Protein AF-W6PZA4-F1 (afdb_monomer_lite)

Secondary structure (DSSP, 8-state):
-----PPP----------------SHHHHHHHHTTS-SSPPHHHHTT--SSSPPPHHHHHHHHHHHHHHH-GGGS-TTTHHHHHHHHHHHHHHHHHHSSHHHHHHHHHHHHHHHHHHHSTTSSSSTTSTTTT-SS-GGGS-HHHHHHHHHHHHHHHHHHHHHHHHHHHHHHHHHSS-TTSGGGS--

Foldseek 3Di:
DDDDDDDDDPPDPDDPVPPPPPVPPPVVVVVVVVPDPPDDALCVLLPHDPPPPDDLVSLVVSLVVLCVVLPLVVDDPVCSVVSVVSNVSNVLSSVQSNDLLSVLQCVVPNSVSSCQQCDPNHCVHDVHVQVVDPPHLVNDDSVRSNVVRVVVVVVVVVVVVVVVVVVVVVVVLVPDPPVPNPPPDD

Radius of gyration: 30.03 Å; chains: 1; bounding box: 103×51×64 Å

Sequence (186 aa):
MSSFKQPGTHEFPGAEFRTTVEDDGLDADYSMIGDYPEEPDYYVQLGLARNPPPTDAEIRSAYRNLTLSFHPDKQPPHLRHAAESQFRHIQEAYETLIDPNKRIVYDISGAAGVRQEWGQRGVMGIGGEAQRLDVGVKAMSPDQFRRWFLKTMKKRERKAVESLVSSKVCNFYIDLPWEVARMCCC

InterPro domains:
  IPR001623 DnaJ domain [PF00226] (41-107)
  IPR001623 DnaJ domain [PR00625] (45-63)
  IPR001623 DnaJ domain [PR00625] (63-78)
  IPR001623 DnaJ domain [PR00625] (82-102)
  IPR001623 DnaJ domain [PR00625] (102-121)
  IPR001623 DnaJ domain [PS50076] (41-110)
  IPR001623 DnaJ domain [SM00271] (40-102)
  IPR001623 DnaJ domain [cd06257] (41-99)
  IPR018253 DnaJ domain, conserved site [PS00636] (87-106)
  IPR036869 Chaperone J-domain superfamily [G3DSA:1.10.287.110] (38-163)
  IPR036869 Chaperone J-domain superfamily [SSF46565] (38-124)
  IPR052243 Mitochondrial inner membrane organizing protein [PTHR44157] (34-168)

Organism: Penicillium roqueforti (strain FM164) (NCBI:txid1365484)

Structure (mmCIF, N/CA/C/O backbone):
data_AF-W6PZA4-F1
#
_entry.id   AF-W6PZA4-F1
#
loop_
_atom_site.group_PDB
_atom_site.id
_atom_site.type_symbol
_atom_site.label_atom_id
_atom_site.label_alt_id
_atom_site.label_comp_id
_atom_site.label_asym_id
_atom_site.label_entity_id
_atom_site.label_seq_id
_atom_site.pdbx_PDB_ins_code
_atom_site.Cartn_x
_atom_site.Cartn_y
_atom_site.Cartn_z
_atom_site.occupancy
_atom_site.B_iso_or_equiv
_atom_site.auth_seq_id
_atom_site.auth_comp_id
_atom_site.auth_asym_id
_atom_site.auth_atom_id
_atom_site.pdbx_PDB_model_num
ATOM 1 N N . MET A 1 1 ? -71.494 -11.009 32.119 1.00 49.75 1 MET A N 1
ATOM 2 C CA . MET A 1 1 ? -71.950 -10.975 30.713 1.00 49.75 1 MET A CA 1
ATOM 3 C C . MET A 1 1 ? -70.927 -10.195 29.904 1.00 49.75 1 MET A C 1
ATOM 5 O O . MET A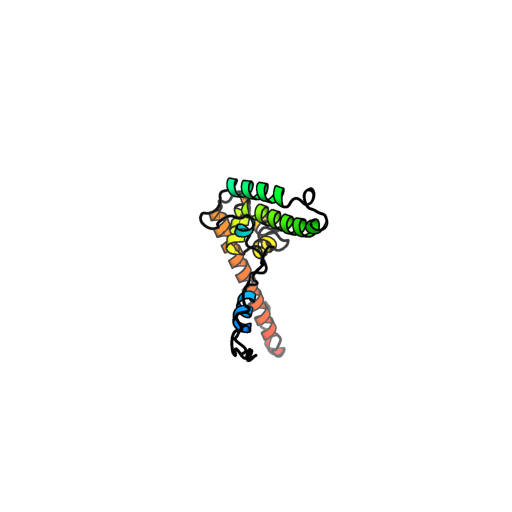 1 1 ? -70.923 -8.977 29.971 1.00 49.75 1 MET A O 1
ATOM 9 N N . SER A 1 2 ? -70.017 -10.874 29.208 1.00 47.72 2 SER A N 1
ATOM 10 C CA . SER A 1 2 ? -69.250 -10.258 28.122 1.00 47.72 2 SER A CA 1
ATOM 11 C C . SER A 1 2 ? -69.023 -11.329 27.067 1.00 47.72 2 SER A C 1
ATOM 13 O O . SER A 1 2 ? -68.445 -12.378 27.342 1.00 47.72 2 SER A O 1
ATOM 15 N N . SER A 1 3 ? -69.634 -11.106 25.911 1.00 53.50 3 SER A N 1
ATOM 16 C CA . SER A 1 3 ? -69.738 -12.047 24.808 1.00 53.50 3 SER A CA 1
ATOM 17 C C . SER A 1 3 ? -68.521 -11.862 23.909 1.00 53.50 3 SER A C 1
ATOM 19 O O . SER A 1 3 ? -68.463 -10.902 23.145 1.00 53.50 3 SER A O 1
ATOM 21 N N . PHE A 1 4 ? -67.539 -12.757 24.003 1.00 49.44 4 PHE A N 1
ATOM 22 C CA . PHE A 1 4 ? -66.394 -12.768 23.094 1.00 49.44 4 PHE A CA 1
ATOM 23 C C . PHE A 1 4 ? -66.761 -13.588 21.852 1.00 49.44 4 PHE A C 1
ATOM 25 O O . PHE A 1 4 ? -66.842 -14.813 21.897 1.00 49.44 4 PHE A O 1
ATOM 32 N N . LYS A 1 5 ? -67.071 -12.898 20.752 1.00 58.97 5 LYS A N 1
ATOM 33 C CA . LYS A 1 5 ? -67.395 -13.513 19.460 1.00 58.97 5 LYS A CA 1
ATOM 34 C C . LYS A 1 5 ? -66.074 -13.875 18.772 1.00 58.97 5 LYS A C 1
ATOM 36 O O . LYS A 1 5 ? -65.294 -12.980 18.460 1.00 58.97 5 LYS A O 1
ATOM 41 N N . GLN A 1 6 ? -65.802 -15.165 18.583 1.00 50.12 6 GLN A N 1
ATOM 42 C CA . GLN A 1 6 ? -64.605 -15.617 17.866 1.00 50.12 6 GLN A CA 1
ATOM 43 C C . GLN A 1 6 ? -64.674 -15.210 16.380 1.00 50.12 6 GLN A C 1
ATOM 45 O O . GLN A 1 6 ? -65.759 -15.292 15.795 1.00 50.12 6 GLN A O 1
ATOM 50 N N . PRO A 1 7 ? -63.563 -14.771 15.755 1.00 53.75 7 PRO A N 1
ATOM 51 C CA . PRO A 1 7 ? -63.521 -14.560 14.313 1.00 53.75 7 PRO A CA 1
ATOM 52 C C . PRO A 1 7 ? -63.529 -15.913 13.592 1.00 53.75 7 PRO A C 1
ATOM 54 O O . PRO A 1 7 ? -62.793 -16.828 13.955 1.00 53.75 7 PRO A O 1
ATOM 57 N N . GLY A 1 8 ? -64.408 -16.030 12.595 1.00 47.72 8 GLY A N 1
ATOM 58 C CA . GLY A 1 8 ? -64.619 -17.251 11.825 1.00 47.72 8 GLY A CA 1
ATOM 59 C C . GLY A 1 8 ? -63.357 -17.708 11.101 1.00 47.72 8 GLY A C 1
ATOM 60 O O . GLY A 1 8 ? -62.654 -16.915 10.476 1.00 47.72 8 GLY A O 1
ATOM 61 N N . THR A 1 9 ? -63.097 -19.008 11.181 1.00 53.53 9 THR A N 1
ATOM 62 C CA . THR A 1 9 ? -62.127 -19.720 10.357 1.00 53.53 9 THR A CA 1
ATOM 63 C C . THR A 1 9 ? -62.572 -19.636 8.901 1.00 53.53 9 THR A C 1
ATOM 65 O O . THR A 1 9 ? -63.582 -20.219 8.517 1.00 53.53 9 THR A O 1
ATOM 68 N N . HIS A 1 10 ? -61.840 -18.875 8.090 1.00 55.56 10 HIS A N 1
ATOM 69 C CA . HIS A 1 10 ? -62.014 -18.891 6.645 1.00 55.56 10 HIS A CA 1
ATOM 70 C C . HIS A 1 10 ? -61.352 -20.171 6.121 1.00 55.56 10 HIS A C 1
ATOM 72 O O . HIS A 1 10 ? -60.138 -20.224 5.930 1.00 55.56 10 HIS A O 1
ATOM 78 N N . GLU A 1 11 ? -62.138 -21.236 5.978 1.00 53.38 11 GLU A N 1
ATOM 79 C CA . GLU A 1 11 ? -61.712 -22.469 5.320 1.00 53.38 11 GLU A CA 1
ATOM 80 C C . GLU A 1 11 ? -61.441 -22.147 3.848 1.00 53.38 11 GLU A C 1
ATOM 82 O O . GLU A 1 11 ? -62.358 -21.868 3.078 1.00 53.38 11 GLU A O 1
ATOM 87 N N . PHE A 1 12 ? -60.164 -22.114 3.462 1.00 49.25 12 PHE A N 1
ATOM 88 C CA . PHE A 1 12 ? -59.770 -21.989 2.062 1.00 49.25 12 PHE A CA 1
ATOM 89 C C . PHE A 1 12 ? -60.062 -23.321 1.359 1.00 49.25 12 PHE A C 1
ATOM 91 O O . PHE A 1 12 ? -59.454 -24.335 1.713 1.00 49.25 12 PHE A O 1
ATOM 98 N N . PRO A 1 13 ? -60.988 -23.365 0.387 1.00 54.25 13 PRO A N 1
ATOM 99 C CA . PRO A 1 13 ? -61.329 -24.608 -0.276 1.00 54.25 13 PRO A CA 1
ATOM 100 C C . PRO A 1 13 ? -60.228 -24.980 -1.276 1.00 54.25 13 PRO A C 1
ATOM 102 O O . PRO A 1 13 ? -59.934 -24.227 -2.200 1.00 54.25 13 PRO A O 1
ATOM 105 N N . GLY A 1 14 ? -59.653 -26.171 -1.108 1.00 53.19 14 GLY A N 1
ATOM 106 C CA . GLY A 1 14 ? -59.116 -26.954 -2.224 1.00 53.19 14 GLY A CA 1
ATOM 107 C C . GLY A 1 14 ? -57.810 -26.488 -2.870 1.00 53.19 14 GLY A C 1
ATOM 108 O O . GLY A 1 14 ? -57.644 -26.689 -4.068 1.00 53.19 14 GLY A O 1
ATOM 109 N N . ALA A 1 15 ? -56.863 -25.926 -2.118 1.00 51.47 15 ALA A N 1
ATOM 110 C CA . ALA A 1 15 ? -55.480 -25.881 -2.587 1.00 51.47 15 ALA A CA 1
ATOM 111 C C . ALA A 1 15 ? -54.789 -27.194 -2.194 1.00 51.47 15 ALA A C 1
ATOM 113 O O . ALA A 1 15 ? -54.197 -27.305 -1.121 1.00 51.47 15 ALA A O 1
ATOM 114 N N . GLU A 1 16 ? -54.896 -28.210 -3.050 1.00 53.59 16 GLU A N 1
ATOM 115 C CA . GLU A 1 16 ? -53.931 -29.306 -3.044 1.00 53.59 16 GLU A CA 1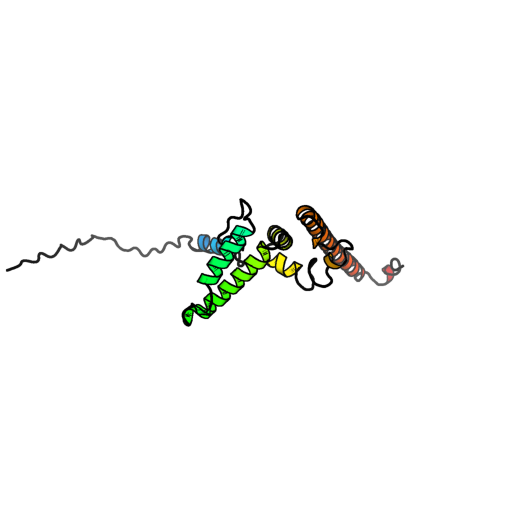
ATOM 116 C C . GLU A 1 16 ? -52.542 -28.670 -3.167 1.00 53.59 16 GLU A C 1
ATOM 118 O O . GLU A 1 16 ? -52.205 -28.094 -4.204 1.00 53.59 16 GLU A O 1
ATOM 123 N N . PHE A 1 17 ? -51.758 -28.698 -2.086 1.00 53.78 17 PHE A N 1
ATOM 124 C CA . PHE A 1 17 ? -50.363 -28.276 -2.114 1.00 53.78 17 PHE A CA 1
ATOM 125 C C . PHE A 1 17 ? -49.605 -29.311 -2.938 1.00 53.78 17 PHE A C 1
ATOM 127 O O . PHE A 1 17 ? -49.075 -30.297 -2.427 1.00 53.78 17 PHE A O 1
ATOM 134 N N . ARG A 1 18 ? -49.663 -29.131 -4.256 1.00 48.41 18 ARG A N 1
ATOM 135 C CA . ARG A 1 18 ? -48.960 -29.932 -5.238 1.00 48.41 18 ARG A CA 1
ATOM 136 C C . ARG A 1 18 ? -47.474 -29.736 -4.973 1.00 48.41 18 ARG A C 1
ATOM 138 O O . ARG A 1 18 ? -46.887 -28.752 -5.402 1.00 48.41 18 ARG A O 1
ATOM 145 N N . THR A 1 19 ? -46.865 -30.687 -4.272 1.00 47.34 19 THR A N 1
ATOM 146 C CA . THR A 1 19 ? -45.410 -30.829 -4.160 1.00 47.34 19 THR A CA 1
ATOM 147 C C . THR A 1 19 ? -44.847 -31.329 -5.492 1.00 47.34 19 THR A C 1
ATOM 149 O O . THR A 1 19 ? -44.174 -32.353 -5.553 1.00 47.34 19 THR A O 1
ATOM 152 N N . THR A 1 20 ? -45.155 -30.653 -6.596 1.00 47.16 20 THR A N 1
ATOM 153 C CA . THR A 1 20 ? -44.215 -30.627 -7.707 1.00 47.16 20 THR A CA 1
ATOM 154 C C . THR A 1 20 ? -43.224 -29.552 -7.317 1.00 47.16 20 THR A C 1
ATOM 156 O O . THR A 1 20 ? -43.427 -28.380 -7.613 1.00 47.16 20 THR A O 1
ATOM 159 N N . VAL A 1 21 ? -42.203 -29.960 -6.557 1.00 56.28 21 VAL A N 1
ATOM 160 C CA . VAL A 1 21 ? -40.930 -29.241 -6.551 1.00 56.28 21 VAL A CA 1
ATOM 161 C C . VAL A 1 21 ? -40.421 -29.418 -7.975 1.00 56.28 21 VAL A C 1
ATOM 163 O O . VAL A 1 21 ? -39.801 -30.423 -8.314 1.00 56.28 21 VAL A O 1
ATOM 166 N N . GLU A 1 22 ? -40.902 -28.552 -8.860 1.00 52.94 22 GLU A N 1
ATOM 167 C CA . GLU A 1 22 ? -40.269 -28.342 -10.145 1.00 52.94 22 GLU A CA 1
ATOM 168 C C . GLU A 1 22 ? -38.875 -27.853 -9.787 1.00 52.94 22 GLU A C 1
ATOM 170 O O . GLU A 1 22 ? -38.753 -26.912 -9.019 1.00 52.94 22 GLU A O 1
ATOM 175 N N . ASP A 1 23 ? -37.865 -28.591 -10.234 1.00 54.06 23 ASP A N 1
ATOM 176 C CA . ASP A 1 23 ? -36.445 -28.293 -10.089 1.00 54.06 23 ASP A CA 1
ATOM 177 C C . ASP A 1 23 ? -36.157 -26.976 -10.825 1.00 54.06 23 ASP A C 1
ATOM 179 O O . ASP A 1 23 ? -35.798 -26.940 -12.003 1.00 54.06 23 ASP A O 1
ATOM 183 N N . ASP A 1 24 ? -36.479 -25.870 -10.162 1.00 57.22 24 ASP A N 1
ATOM 184 C CA . ASP A 1 24 ? -36.529 -24.514 -10.679 1.00 57.22 24 ASP A CA 1
ATOM 185 C C . ASP A 1 24 ? -35.137 -23.888 -10.705 1.00 57.22 24 ASP A C 1
ATOM 187 O O . ASP A 1 24 ? -34.932 -22.784 -10.227 1.00 57.22 24 ASP A O 1
ATOM 191 N N . GLY A 1 25 ? -34.161 -24.592 -11.286 1.00 55.53 25 GLY A N 1
ATOM 192 C CA . GLY A 1 25 ? -32.883 -24.011 -11.713 1.00 55.53 25 GLY A CA 1
ATOM 193 C C . GLY A 1 25 ? -32.089 -23.258 -10.636 1.00 55.53 25 GLY A C 1
ATOM 194 O O . GLY A 1 25 ? -31.199 -22.489 -11.000 1.00 55.53 25 GLY A O 1
ATOM 195 N N . LEU A 1 26 ? -32.377 -23.500 -9.352 1.00 55.09 26 LEU A N 1
ATOM 196 C CA . LEU A 1 26 ? -31.744 -22.897 -8.166 1.00 55.09 26 LEU A CA 1
ATOM 197 C C . LEU A 1 26 ? -30.247 -23.239 -8.025 1.00 55.09 26 LEU A C 1
ATOM 199 O O . LEU A 1 26 ? -29.561 -22.767 -7.122 1.00 55.09 26 LEU A O 1
ATOM 203 N N . ASP A 1 27 ? -29.719 -24.073 -8.919 1.00 60.41 27 ASP A N 1
ATOM 204 C CA . ASP A 1 27 ? -28.291 -24.357 -9.025 1.00 60.41 27 ASP A CA 1
ATOM 205 C C . ASP A 1 27 ? -27.556 -23.309 -9.892 1.00 60.41 27 ASP A C 1
ATOM 207 O O . ASP A 1 27 ? -26.351 -23.087 -9.733 1.00 60.41 27 ASP A O 1
ATOM 211 N N . ALA A 1 28 ? -28.261 -22.618 -10.799 1.00 59.81 28 ALA A N 1
ATOM 212 C CA . ALA A 1 28 ? -27.663 -21.650 -11.722 1.00 59.81 28 ALA A CA 1
ATOM 213 C C . ALA A 1 28 ? -27.392 -20.286 -11.060 1.00 59.81 28 ALA A C 1
ATOM 215 O O . ALA A 1 28 ? -26.345 -19.685 -11.301 1.00 59.81 28 ALA A O 1
ATOM 216 N N . ASP A 1 29 ? -28.277 -19.810 -10.187 1.00 57.34 29 ASP A N 1
ATOM 217 C CA . ASP A 1 29 ? -28.071 -18.602 -9.380 1.00 57.34 29 ASP A CA 1
ATOM 218 C C . ASP A 1 29 ? -27.077 -18.844 -8.230 1.00 57.34 29 ASP A C 1
ATOM 220 O O . ASP A 1 29 ? -26.256 -17.970 -7.941 1.00 57.34 29 ASP A O 1
ATOM 224 N N . TYR A 1 30 ? -27.037 -20.053 -7.659 1.00 62.12 30 TYR A N 1
ATOM 225 C CA . TYR A 1 30 ? -26.029 -20.424 -6.658 1.00 62.12 30 TYR A CA 1
ATOM 226 C C . TYR A 1 30 ? -24.609 -20.498 -7.246 1.00 62.12 30 TYR A C 1
ATOM 228 O O . TYR A 1 30 ? -23.636 -20.109 -6.597 1.00 62.12 30 TYR A O 1
ATOM 236 N N . SER A 1 31 ? -24.475 -20.915 -8.509 1.00 61.88 31 SER A N 1
ATOM 237 C CA . SER A 1 31 ? -23.185 -20.918 -9.215 1.00 61.88 31 SER A CA 1
ATOM 238 C C . SER A 1 31 ? -22.656 -19.516 -9.572 1.00 61.88 31 SER A C 1
ATOM 240 O O . SER A 1 31 ? -21.446 -19.351 -9.717 1.00 61.88 31 SER A O 1
ATOM 242 N N . MET A 1 32 ? -23.510 -18.480 -9.604 1.00 58.62 32 MET A N 1
ATOM 243 C CA . MET A 1 32 ? -23.083 -17.072 -9.719 1.00 58.62 32 MET A CA 1
ATOM 244 C C . MET A 1 32 ? -22.535 -16.487 -8.405 1.00 58.62 32 MET A C 1
ATOM 246 O O . MET A 1 32 ? -21.791 -15.509 -8.434 1.00 58.62 32 MET A O 1
ATOM 250 N N . ILE A 1 33 ? -22.856 -17.086 -7.254 1.00 63.25 33 ILE A N 1
ATOM 251 C CA . ILE A 1 33 ? -22.324 -16.675 -5.941 1.00 63.25 33 ILE A CA 1
ATOM 252 C C . ILE A 1 33 ? -20.868 -17.154 -5.756 1.00 63.25 33 ILE A C 1
ATOM 254 O O . ILE A 1 33 ? -20.135 -16.607 -4.934 1.00 63.25 33 ILE A O 1
ATOM 258 N N . GLY A 1 34 ? -20.412 -18.126 -6.556 1.00 58.53 34 GLY A N 1
ATOM 259 C CA . GLY A 1 34 ? -19.056 -18.689 -6.496 1.00 58.53 34 GLY A CA 1
ATOM 260 C C . GLY A 1 34 ? -17.932 -17.774 -6.997 1.00 58.53 34 GLY A C 1
ATOM 261 O O . GLY A 1 34 ? -16.769 -18.087 -6.768 1.00 58.53 34 GLY A O 1
ATOM 262 N N . ASP A 1 35 ? -18.262 -16.651 -7.643 1.00 57.91 35 ASP A N 1
ATOM 263 C CA . ASP A 1 35 ? -17.290 -15.672 -8.157 1.00 57.91 35 ASP A CA 1
ATOM 264 C C . ASP A 1 35 ? -17.109 -14.474 -7.202 1.00 57.91 35 ASP A C 1
ATOM 266 O O . ASP A 1 35 ? -16.595 -13.416 -7.577 1.00 57.91 35 ASP A O 1
ATOM 270 N N . TYR A 1 36 ? -17.559 -14.609 -5.946 1.00 57.78 36 TYR A N 1
ATOM 271 C CA . TYR A 1 36 ? -17.231 -13.631 -4.916 1.00 57.78 36 TYR A CA 1
ATOM 272 C C . TYR A 1 36 ? -15.719 -13.682 -4.672 1.00 57.78 36 TYR A C 1
ATOM 274 O O . TYR A 1 36 ? -15.204 -14.745 -4.315 1.00 57.78 36 TYR A O 1
ATOM 282 N N . PRO A 1 37 ? -14.985 -12.568 -4.851 1.00 60.94 37 PRO A N 1
ATOM 283 C CA . PRO A 1 37 ? -13.557 -12.564 -4.590 1.00 60.94 37 PRO A CA 1
ATOM 284 C C . PRO A 1 37 ? -13.335 -12.965 -3.131 1.00 60.94 37 PRO A C 1
ATOM 286 O O . PRO A 1 37 ? -13.861 -12.323 -2.220 1.00 60.94 37 PRO A O 1
ATOM 289 N N . GLU A 1 38 ? -12.565 -14.035 -2.914 1.00 63.25 38 GLU A N 1
ATOM 290 C CA . GLU A 1 38 ? -12.249 -14.526 -1.565 1.00 63.25 38 GLU A CA 1
ATOM 291 C C . GLU A 1 38 ? -11.562 -13.446 -0.707 1.00 63.25 38 GLU A C 1
ATOM 293 O O . GLU A 1 38 ? -11.630 -13.487 0.522 1.00 63.25 38 GLU A O 1
ATOM 298 N N . GLU A 1 39 ? -10.930 -12.452 -1.344 1.00 70.69 39 GLU A N 1
ATOM 299 C CA . GLU A 1 39 ? -10.296 -11.317 -0.675 1.00 70.69 39 GLU A CA 1
ATOM 300 C C . GLU A 1 39 ? -11.188 -10.059 -0.713 1.00 70.69 39 GLU A C 1
ATOM 302 O O . GLU A 1 39 ? -11.513 -9.566 -1.798 1.00 70.69 39 GLU A O 1
ATOM 307 N N . PRO A 1 40 ? -11.564 -9.494 0.453 1.00 77.12 40 PRO A N 1
ATOM 308 C CA . PRO A 1 40 ? -12.378 -8.286 0.516 1.00 77.12 40 PRO A CA 1
ATOM 309 C C . PRO A 1 40 ? -11.603 -7.058 0.014 1.00 77.12 40 PRO A C 1
ATOM 311 O O . PRO A 1 40 ? -10.453 -6.834 0.390 1.00 77.12 40 PRO A O 1
ATOM 314 N N . ASP A 1 41 ? -12.253 -6.219 -0.799 1.00 88.50 41 ASP A N 1
ATOM 315 C CA . ASP A 1 41 ? -11.668 -4.958 -1.271 1.00 88.50 41 ASP A CA 1
ATOM 316 C C . ASP A 1 41 ? -11.405 -4.001 -0.092 1.00 88.50 41 ASP A C 1
ATOM 318 O O . ASP A 1 41 ? -12.320 -3.643 0.652 1.00 88.50 41 ASP A O 1
ATOM 322 N N . TYR A 1 42 ? -10.164 -3.532 0.054 1.00 92.38 42 TYR A N 1
ATOM 323 C CA . TYR A 1 42 ? -9.729 -2.605 1.103 1.00 92.38 42 TYR A CA 1
ATOM 324 C C . TYR A 1 42 ? -10.501 -1.285 1.122 1.00 92.38 42 TYR A C 1
ATOM 326 O O . TYR A 1 42 ? -10.717 -0.724 2.200 1.00 92.38 42 TYR A O 1
ATOM 334 N N . TYR A 1 43 ? -10.945 -0.784 -0.036 1.00 92.62 43 TYR A N 1
ATOM 335 C CA . TYR A 1 43 ? -11.780 0.419 -0.075 1.00 92.62 43 TYR A CA 1
ATOM 336 C C . TYR A 1 43 ? -13.137 0.150 0.578 1.00 92.62 43 TYR A C 1
ATOM 338 O O . TYR A 1 43 ? -13.545 0.885 1.477 1.00 92.62 43 TYR A O 1
ATOM 346 N N . VAL A 1 44 ? -13.789 -0.952 0.194 1.00 91.00 44 VAL A N 1
ATOM 347 C CA . VAL A 1 44 ? -15.071 -1.388 0.769 1.00 91.00 44 VAL A CA 1
ATOM 348 C C . VAL A 1 44 ? -14.921 -1.662 2.261 1.00 91.00 44 VAL A C 1
ATOM 350 O O . VAL A 1 44 ? -15.772 -1.272 3.056 1.00 91.00 44 VAL A O 1
ATOM 353 N N . GLN A 1 45 ? -13.803 -2.259 2.656 1.00 91.12 45 GLN A N 1
ATOM 354 C CA . GLN A 1 45 ? -13.545 -2.613 4.037 1.00 91.12 45 GLN A CA 1
ATOM 355 C C . GLN A 1 45 ? -13.377 -1.401 4.966 1.00 91.12 45 GLN A C 1
ATOM 357 O O . GLN A 1 45 ? -13.835 -1.428 6.108 1.00 91.12 45 GLN A O 1
ATOM 362 N N . LEU A 1 46 ? -12.755 -0.322 4.482 1.00 92.50 46 LEU A N 1
ATOM 363 C CA . LEU A 1 46 ? -12.707 0.953 5.204 1.00 92.50 46 LEU A CA 1
ATOM 364 C C . LEU A 1 46 ? -13.983 1.794 5.027 1.00 92.50 46 LEU A C 1
ATOM 366 O O . LEU A 1 46 ? -14.093 2.859 5.632 1.00 92.50 46 LEU A O 1
ATOM 370 N N . GLY A 1 47 ? -14.944 1.342 4.216 1.00 91.25 47 GLY A N 1
ATOM 371 C CA . GLY A 1 47 ? -16.161 2.092 3.903 1.00 91.25 47 GLY A CA 1
ATOM 372 C C . GLY A 1 47 ? -15.904 3.326 3.034 1.00 91.25 47 GLY A C 1
ATOM 373 O O . GLY A 1 47 ? -16.603 4.329 3.164 1.00 91.25 47 GLY A O 1
ATOM 374 N N . LEU A 1 48 ? -14.883 3.280 2.178 1.00 93.19 48 LEU A N 1
ATOM 375 C CA . LEU A 1 48 ? -14.491 4.363 1.282 1.00 93.19 48 LEU A CA 1
ATOM 376 C C . LEU A 1 48 ? -14.879 4.036 -0.162 1.00 93.19 48 LEU A C 1
ATOM 378 O O . LEU A 1 48 ? -14.803 2.894 -0.611 1.00 93.19 48 LEU A O 1
ATOM 382 N N . ALA A 1 49 ? -15.252 5.065 -0.919 1.00 90.31 49 ALA A N 1
ATOM 383 C CA . ALA A 1 49 ? -15.437 4.930 -2.357 1.00 90.31 49 ALA A CA 1
ATOM 384 C C . ALA A 1 49 ? -14.075 4.861 -3.064 1.00 90.31 49 ALA A C 1
ATOM 386 O O . ALA A 1 49 ? -13.116 5.505 -2.650 1.00 90.31 49 ALA A O 1
ATOM 387 N N . ARG A 1 50 ? -13.995 4.115 -4.170 1.00 86.62 50 ARG A N 1
ATOM 388 C CA . ARG A 1 50 ? -12.800 4.098 -5.033 1.00 86.62 50 ARG A CA 1
ATOM 389 C C . ARG A 1 50 ? -12.688 5.369 -5.882 1.00 86.62 50 ARG A C 1
ATOM 391 O O . ARG A 1 50 ? -11.587 5.843 -6.146 1.00 86.62 50 ARG A O 1
ATOM 398 N N . ASN A 1 51 ? -13.840 5.890 -6.312 1.00 86.50 51 ASN A N 1
ATOM 399 C CA . ASN A 1 51 ? -13.980 7.072 -7.157 1.00 86.50 51 ASN A CA 1
ATOM 400 C C . ASN A 1 51 ? -15.022 8.017 -6.536 1.00 86.50 51 ASN A C 1
ATOM 402 O O . ASN A 1 51 ? -16.187 7.623 -6.446 1.00 86.50 51 ASN A O 1
ATOM 406 N N . PRO A 1 52 ? -14.651 9.247 -6.136 1.00 87.12 52 PRO A N 1
ATOM 407 C CA . PRO A 1 52 ? -13.314 9.853 -6.208 1.00 87.12 52 PRO A CA 1
ATOM 408 C C . PRO A 1 52 ? -12.286 9.166 -5.285 1.00 87.12 52 PRO A C 1
ATOM 410 O O . PRO A 1 52 ? -12.682 8.513 -4.321 1.00 87.12 52 PRO A O 1
ATOM 413 N N . PRO A 1 53 ? -10.973 9.291 -5.566 1.00 85.44 53 PRO A N 1
ATOM 414 C CA . PRO A 1 53 ? -9.945 8.714 -4.711 1.00 85.44 53 PRO A CA 1
ATOM 415 C C . PRO A 1 53 ? -9.990 9.366 -3.317 1.00 85.44 53 PRO A C 1
ATOM 417 O O . PRO A 1 53 ? -9.888 10.591 -3.233 1.00 85.44 53 PRO A O 1
ATOM 420 N N . PRO A 1 54 ? -10.087 8.580 -2.226 1.00 90.00 54 PRO A N 1
ATOM 421 C CA . PRO A 1 54 ? -10.133 9.121 -0.874 1.00 90.00 54 PRO A CA 1
ATOM 422 C C . PRO A 1 54 ? -8.839 9.841 -0.512 1.00 90.00 54 PRO A C 1
ATOM 424 O O . PRO A 1 54 ? -7.745 9.434 -0.929 1.00 90.00 54 PRO A O 1
ATOM 427 N N . THR A 1 55 ? -8.986 10.887 0.294 1.00 93.31 55 THR A N 1
ATOM 428 C CA . THR A 1 55 ? -7.878 11.649 0.874 1.00 93.31 55 THR A CA 1
ATOM 429 C C . THR A 1 55 ? -7.296 10.949 2.103 1.00 93.31 55 THR A C 1
ATOM 431 O O . THR A 1 55 ? -7.986 10.245 2.840 1.00 93.31 55 THR A O 1
ATOM 434 N N . ASP A 1 56 ? -6.023 11.205 2.405 1.00 93.31 56 ASP A N 1
ATOM 435 C CA . ASP A 1 56 ? -5.331 10.617 3.563 1.00 93.31 56 ASP A CA 1
ATOM 436 C C . ASP A 1 56 ? -6.001 10.964 4.904 1.00 93.31 56 ASP A C 1
ATOM 438 O O . ASP A 1 56 ? -5.819 10.275 5.912 1.00 93.31 56 ASP A O 1
ATOM 442 N N . ALA A 1 57 ? -6.742 12.074 4.959 1.00 94.00 57 ALA A N 1
ATOM 443 C CA . ALA A 1 57 ? -7.520 12.463 6.129 1.00 94.00 57 ALA A CA 1
ATOM 444 C C . ALA A 1 57 ? -8.743 11.552 6.332 1.00 94.00 57 ALA A C 1
ATOM 446 O O . ALA A 1 57 ? -8.995 11.140 7.466 1.00 94.00 57 ALA A O 1
ATOM 447 N N . GLU A 1 58 ? -9.445 11.205 5.250 1.00 94.38 58 GLU A N 1
ATOM 448 C CA . GLU A 1 58 ? -10.600 10.296 5.250 1.00 94.38 58 GLU A CA 1
ATOM 449 C C . GLU A 1 58 ? -10.184 8.861 5.573 1.00 94.38 58 GLU A C 1
ATOM 451 O O . GLU A 1 58 ? -10.817 8.199 6.390 1.00 94.38 58 GLU A O 1
ATOM 456 N N . ILE A 1 59 ? -9.058 8.400 5.022 1.00 95.00 59 ILE A N 1
ATOM 457 C CA . ILE A 1 59 ? -8.514 7.069 5.330 1.00 95.00 59 ILE A CA 1
ATOM 458 C C . ILE A 1 59 ? -8.193 6.956 6.826 1.00 95.00 59 ILE A C 1
ATOM 460 O O . ILE A 1 59 ? -8.568 5.989 7.491 1.00 95.00 59 ILE A O 1
ATOM 464 N N . ARG A 1 60 ? -7.551 7.984 7.396 1.00 94.81 60 ARG A N 1
ATOM 465 C CA . ARG A 1 60 ? -7.238 8.022 8.832 1.00 94.81 60 ARG A CA 1
ATOM 466 C C . ARG A 1 60 ? -8.481 8.149 9.707 1.00 94.81 60 ARG A C 1
ATOM 468 O O . ARG A 1 60 ? -8.488 7.595 10.805 1.00 94.81 60 ARG A O 1
ATOM 475 N N . SER A 1 61 ? -9.502 8.899 9.291 1.00 95.38 61 SER A N 1
ATOM 476 C CA . SER A 1 61 ? -10.739 9.019 10.072 1.00 95.38 61 SER A CA 1
ATOM 477 C C . SER A 1 61 ? -11.528 7.710 10.071 1.00 95.38 61 SER A C 1
ATOM 479 O O . SER A 1 61 ? -11.913 7.255 11.148 1.00 95.38 61 SER A O 1
ATOM 481 N N . ALA A 1 62 ? -11.675 7.063 8.912 1.00 95.50 62 ALA A N 1
ATOM 482 C CA . ALA A 1 62 ? -12.315 5.758 8.776 1.00 95.50 62 ALA A CA 1
ATOM 483 C C . ALA A 1 62 ? -11.622 4.694 9.641 1.00 95.50 62 ALA A C 1
ATOM 485 O O . ALA A 1 62 ? -12.276 4.026 10.443 1.00 95.50 62 ALA A O 1
ATOM 486 N N . TYR A 1 63 ? -10.288 4.612 9.573 1.00 95.31 63 TYR A N 1
ATOM 487 C CA . TYR A 1 63 ? -9.506 3.680 10.388 1.00 95.31 63 TYR A CA 1
ATOM 488 C C . TYR A 1 63 ? -9.710 3.887 11.895 1.00 95.31 63 TYR A C 1
ATOM 490 O O . TYR A 1 63 ? -9.911 2.919 12.632 1.00 95.31 63 TYR A O 1
ATOM 498 N N . ARG A 1 64 ? -9.705 5.143 12.370 1.00 94.38 64 ARG A N 1
ATOM 499 C CA . ARG A 1 64 ? -9.950 5.447 13.791 1.00 94.38 64 ARG A CA 1
ATOM 500 C C . ARG A 1 64 ? -11.339 4.996 14.236 1.00 94.38 64 ARG A C 1
ATOM 5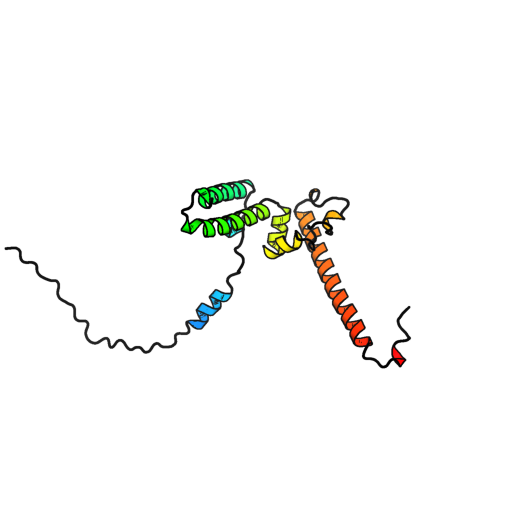02 O O . ARG A 1 64 ? -11.459 4.398 15.301 1.00 94.38 64 ARG A O 1
ATOM 509 N N . ASN A 1 65 ? -12.363 5.253 13.425 1.00 93.75 65 ASN A N 1
ATOM 510 C CA . ASN A 1 65 ? -13.737 4.871 13.742 1.00 93.75 65 ASN A CA 1
ATOM 511 C C . ASN A 1 65 ? -13.882 3.344 13.822 1.00 93.75 65 ASN A C 1
ATOM 513 O O . ASN A 1 65 ? -14.386 2.825 14.815 1.00 93.75 65 ASN A O 1
ATOM 517 N N . LEU A 1 66 ? -13.363 2.624 12.824 1.00 92.94 66 LEU A N 1
ATOM 518 C CA . LEU A 1 66 ? -13.431 1.163 12.766 1.00 92.94 66 LEU A CA 1
ATOM 519 C C . LEU A 1 66 ? -12.614 0.492 13.875 1.00 92.94 66 LEU A C 1
ATOM 521 O O . LEU A 1 66 ? -13.079 -0.471 14.481 1.00 92.94 66 LEU A O 1
ATOM 525 N N . THR A 1 67 ? -11.437 1.030 14.202 1.00 91.50 67 THR A N 1
ATOM 526 C CA . THR A 1 67 ? -10.603 0.527 15.305 1.00 91.50 67 THR A CA 1
ATOM 527 C C . THR A 1 67 ? -11.344 0.589 16.637 1.00 91.50 67 THR A C 1
ATOM 529 O O . THR A 1 67 ? -11.290 -0.363 17.408 1.00 91.50 67 THR A O 1
ATOM 532 N N . LEU A 1 68 ? -12.068 1.678 16.911 1.00 90.81 68 LEU A N 1
ATOM 533 C CA . LEU A 1 68 ? -12.844 1.812 18.147 1.00 90.81 68 LEU A CA 1
ATOM 534 C C . LEU A 1 68 ? -14.008 0.815 18.215 1.00 90.81 68 LEU A C 1
ATOM 536 O O . LEU A 1 68 ? -14.309 0.314 19.299 1.00 90.81 68 LEU A O 1
ATOM 540 N N . SER A 1 69 ? -14.632 0.512 17.075 1.00 88.44 69 SER A N 1
ATOM 541 C CA . SER A 1 69 ? -15.726 -0.457 16.973 1.00 88.44 69 SER A CA 1
ATOM 542 C C . SER A 1 69 ? -15.248 -1.904 17.108 1.00 88.44 69 SER A C 1
ATOM 544 O O . SER A 1 69 ? -15.859 -2.675 17.842 1.00 88.44 69 SER A O 1
ATOM 546 N N . PHE A 1 70 ? -14.146 -2.278 16.453 1.00 90.06 70 PHE A N 1
ATOM 547 C CA . PHE A 1 70 ? -13.655 -3.662 16.391 1.00 90.06 70 PHE A CA 1
ATOM 548 C C . PHE A 1 70 ? -12.527 -3.979 17.389 1.00 90.06 70 PHE A C 1
ATOM 550 O O . PHE A 1 70 ? -11.909 -5.038 17.305 1.00 90.06 70 PHE A O 1
ATOM 557 N N . HIS A 1 71 ? -12.257 -3.103 18.363 1.00 87.12 71 HIS A N 1
ATOM 558 C CA . HIS A 1 71 ? -11.211 -3.348 19.358 1.00 87.12 71 HIS A CA 1
ATOM 559 C C . HIS A 1 71 ? -11.542 -4.576 20.236 1.00 87.12 71 HIS A C 1
ATOM 561 O O . HIS A 1 71 ? -12.587 -4.573 20.896 1.00 87.12 71 HIS A O 1
ATOM 567 N N . PRO A 1 72 ? -10.657 -5.589 20.347 1.00 88.50 72 PRO A N 1
ATOM 568 C CA . PRO A 1 72 ? -10.964 -6.859 21.018 1.00 88.50 72 PRO A CA 1
ATOM 569 C C . PRO A 1 72 ? -11.260 -6.716 22.519 1.00 88.50 72 PRO A C 1
ATOM 571 O O . PRO A 1 72 ? -11.941 -7.562 23.091 1.00 88.50 72 PRO A O 1
ATOM 574 N N . ASP A 1 73 ? -10.779 -5.643 23.153 1.00 89.25 73 ASP A N 1
ATOM 575 C CA . ASP A 1 73 ? -11.024 -5.340 24.574 1.00 89.25 73 ASP A CA 1
ATOM 576 C C . ASP A 1 73 ? -12.474 -4.917 24.871 1.00 89.25 73 ASP A C 1
ATOM 578 O O . ASP A 1 73 ? -13.003 -5.196 25.941 1.00 89.25 73 ASP A O 1
ATOM 582 N N . LYS A 1 74 ? -13.149 -4.269 23.913 1.00 87.81 74 LYS A N 1
ATOM 583 C CA . LYS A 1 74 ? -14.532 -3.788 24.083 1.00 87.81 74 LYS A CA 1
ATOM 584 C C . LYS A 1 74 ? -15.575 -4.842 23.706 1.00 87.81 74 LYS A C 1
ATOM 586 O O . LYS A 1 74 ? -16.769 -4.595 23.862 1.00 87.81 74 LYS A O 1
ATOM 591 N N . GLN A 1 75 ? -15.135 -5.987 23.184 1.00 88.69 75 GLN A N 1
ATOM 592 C CA . GLN A 1 75 ? -16.005 -6.999 22.600 1.00 88.69 75 GLN A CA 1
ATOM 593 C C . GLN A 1 75 ? -16.287 -8.141 23.580 1.00 88.69 75 GLN A C 1
ATOM 595 O O . GLN A 1 75 ? -15.407 -8.552 24.343 1.00 88.69 75 GLN A O 1
ATOM 600 N N . PRO A 1 76 ? -17.512 -8.692 23.563 1.00 89.44 76 PRO A N 1
ATOM 601 C CA . PRO A 1 76 ? -17.866 -9.800 24.429 1.00 89.44 76 PRO A CA 1
ATOM 602 C C . PRO A 1 76 ? -17.051 -11.055 24.063 1.00 89.44 76 PRO A C 1
ATOM 604 O O . PRO A 1 76 ? -16.645 -11.211 22.908 1.00 89.44 76 PRO A O 1
ATOM 607 N N . PRO A 1 77 ? -16.839 -11.993 25.007 1.00 86.25 77 PRO A N 1
ATOM 608 C CA . PRO A 1 77 ? -15.901 -13.110 24.843 1.00 86.25 77 PRO A CA 1
ATOM 609 C C . PRO A 1 77 ? -16.113 -13.948 23.576 1.00 86.25 77 PRO A C 1
ATOM 611 O O . PRO A 1 77 ? -15.145 -14.372 22.954 1.00 86.25 77 PRO A O 1
ATOM 614 N N . HIS A 1 78 ? -17.370 -14.134 23.166 1.00 87.06 78 HIS A N 1
ATOM 615 C CA . HIS A 1 78 ? -17.749 -14.916 21.988 1.00 87.06 78 HIS A CA 1
ATOM 616 C C . HIS A 1 78 ? -17.443 -14.214 20.652 1.00 87.06 78 HIS A C 1
ATOM 618 O O . HIS A 1 78 ? -17.271 -14.891 19.644 1.00 87.06 78 HIS A O 1
ATOM 624 N N . LEU A 1 79 ? -17.336 -12.878 20.632 1.00 87.31 79 LEU A N 1
ATOM 625 C CA . LEU A 1 79 ? -17.014 -12.098 19.428 1.00 87.31 79 LEU A CA 1
ATOM 626 C C . LEU A 1 79 ? -15.539 -11.711 19.341 1.00 87.31 79 LEU A C 1
ATOM 628 O O . LEU A 1 79 ? -15.121 -11.185 18.314 1.00 87.31 79 LEU A O 1
ATOM 632 N N . ARG A 1 80 ? -14.727 -11.981 20.372 1.00 87.44 80 ARG A N 1
ATOM 633 C CA . ARG A 1 80 ? -13.311 -11.574 20.403 1.00 87.44 80 ARG A CA 1
ATOM 634 C C . ARG A 1 80 ? -12.521 -12.081 19.202 1.00 87.44 80 ARG A C 1
ATOM 636 O O . ARG A 1 80 ? -11.790 -11.307 18.599 1.00 87.44 80 ARG A O 1
ATOM 643 N N . HIS A 1 81 ? -12.700 -13.348 18.834 1.00 87.75 81 HIS A N 1
ATOM 644 C CA . HIS A 1 81 ? -11.997 -13.941 17.695 1.00 87.75 81 HIS A CA 1
ATOM 645 C C . HIS A 1 81 ? -12.423 -13.306 16.361 1.00 87.75 81 HIS A C 1
ATOM 647 O O . HIS A 1 81 ? -11.588 -12.989 15.516 1.00 87.75 81 HIS A O 1
ATOM 653 N N . ALA A 1 82 ? -13.727 -13.075 16.178 1.00 87.75 82 ALA A N 1
ATOM 654 C CA . ALA A 1 82 ? -14.244 -12.405 14.986 1.00 87.75 82 ALA A CA 1
ATOM 655 C C . A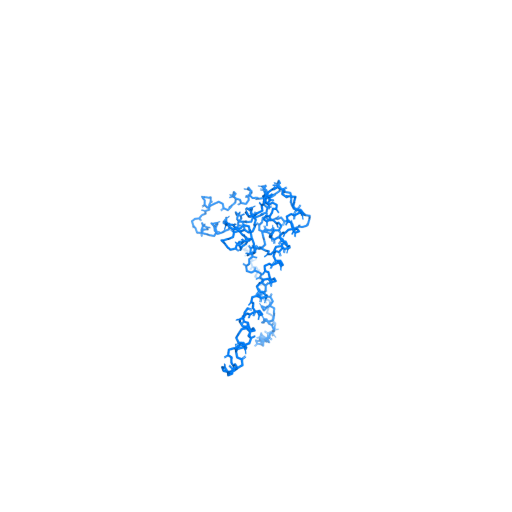LA A 1 82 ? -13.746 -10.952 14.902 1.00 87.75 82 ALA A C 1
ATOM 657 O O . ALA A 1 82 ? -13.303 -10.512 13.843 1.00 87.75 82 ALA A O 1
ATOM 658 N N . ALA A 1 83 ? -13.750 -10.235 16.027 1.00 89.00 83 ALA A N 1
ATOM 659 C CA . ALA A 1 83 ? -13.235 -8.877 16.127 1.00 89.00 83 ALA A CA 1
ATOM 660 C C . ALA A 1 83 ? -11.735 -8.808 15.815 1.00 89.00 83 ALA A C 1
ATOM 662 O O . ALA A 1 83 ? -11.320 -7.924 15.079 1.00 89.00 83 ALA A O 1
ATOM 663 N N . GLU A 1 84 ? -10.931 -9.762 16.295 1.00 89.75 84 GLU A N 1
ATOM 664 C CA . GLU A 1 84 ? -9.499 -9.831 15.987 1.00 89.75 84 GLU A CA 1
ATOM 665 C C . GLU A 1 84 ? -9.239 -10.040 14.488 1.00 89.75 84 GLU A C 1
ATOM 667 O O . GLU A 1 84 ? -8.400 -9.353 13.903 1.00 89.75 84 GLU A O 1
ATOM 672 N N . SER A 1 85 ? -9.975 -10.955 13.851 1.00 89.56 85 SER A N 1
ATOM 673 C CA . SER A 1 85 ? -9.855 -11.190 12.409 1.00 89.56 85 SER A CA 1
ATOM 674 C C . SER A 1 85 ? -10.214 -9.936 11.609 1.00 89.56 85 SER A C 1
ATOM 676 O O . SER A 1 85 ? -9.432 -9.507 10.762 1.00 89.56 85 SER A O 1
ATOM 678 N N . GLN A 1 86 ? -11.342 -9.294 11.923 1.00 89.00 86 GLN A N 1
ATOM 679 C CA . GLN A 1 86 ? -11.751 -8.053 11.261 1.00 89.00 86 GLN A CA 1
ATOM 680 C C . GLN A 1 86 ? -10.761 -6.915 11.513 1.00 89.00 86 GLN A C 1
ATOM 682 O O . GLN A 1 86 ? -10.404 -6.191 10.585 1.00 89.00 86 GLN A O 1
ATOM 687 N N . PHE A 1 87 ? -10.258 -6.791 12.741 1.00 91.44 87 PHE A N 1
ATOM 688 C CA . PHE A 1 87 ? -9.259 -5.795 13.109 1.00 91.44 87 PHE A CA 1
ATOM 689 C C . PHE A 1 87 ? -7.972 -5.952 12.294 1.00 91.44 87 PHE A C 1
ATOM 691 O O . PHE A 1 87 ? -7.455 -4.968 11.769 1.00 91.44 87 PHE A O 1
ATOM 698 N N . ARG A 1 88 ? -7.494 -7.190 12.117 1.00 90.75 88 ARG A N 1
ATOM 699 C CA . ARG A 1 88 ? -6.316 -7.486 11.292 1.00 90.75 88 ARG A CA 1
ATOM 700 C C . ARG A 1 88 ? -6.518 -7.054 9.844 1.00 90.75 88 ARG A C 1
ATOM 702 O O . ARG A 1 88 ? -5.649 -6.391 9.285 1.00 90.75 88 ARG A O 1
ATOM 709 N N . HIS A 1 89 ? -7.669 -7.375 9.260 1.00 90.94 89 HIS A N 1
ATOM 710 C CA . HIS A 1 89 ? -7.975 -6.953 7.898 1.00 90.94 89 HIS A CA 1
ATOM 711 C C . HIS A 1 89 ? -8.061 -5.411 7.799 1.00 90.94 89 HIS A C 1
ATOM 713 O O . HIS A 1 89 ? -7.554 -4.827 6.848 1.00 90.94 89 HIS A O 1
ATOM 719 N N . ILE A 1 90 ? -8.676 -4.731 8.781 1.00 93.19 90 ILE A N 1
ATOM 720 C CA . ILE A 1 90 ? -8.797 -3.257 8.796 1.00 93.19 90 ILE A CA 1
ATOM 721 C C . ILE A 1 90 ? -7.408 -2.614 8.852 1.00 93.19 90 ILE A C 1
ATOM 723 O O . ILE A 1 90 ? -7.150 -1.613 8.179 1.00 93.19 90 ILE A O 1
ATOM 727 N N . GLN A 1 91 ? -6.509 -3.197 9.643 1.00 93.31 91 GLN A N 1
ATOM 728 C CA . GLN A 1 91 ? -5.125 -2.761 9.737 1.00 93.31 91 GLN A CA 1
ATOM 729 C C . GLN A 1 91 ? -4.385 -2.938 8.401 1.00 93.31 91 GLN A C 1
ATOM 731 O O . GLN A 1 91 ? -3.748 -1.991 7.942 1.00 93.31 91 GLN A O 1
ATOM 736 N N . GLU A 1 92 ? -4.512 -4.095 7.744 1.00 92.44 92 GLU A N 1
ATOM 737 C CA . GLU A 1 92 ? -3.890 -4.358 6.435 1.00 92.44 92 GLU A CA 1
ATOM 738 C C . GLU A 1 92 ? -4.397 -3.389 5.351 1.00 92.44 92 GLU A C 1
ATOM 740 O O . GLU A 1 92 ? -3.601 -2.818 4.593 1.00 92.44 92 GLU A O 1
ATOM 745 N N . ALA A 1 93 ? -5.709 -3.132 5.326 1.00 93.81 93 ALA A N 1
ATOM 746 C CA . ALA A 1 93 ? -6.329 -2.166 4.425 1.00 93.81 93 ALA A CA 1
ATOM 747 C C . ALA A 1 93 ? -5.785 -0.747 4.656 1.00 93.81 93 ALA A C 1
ATOM 749 O O . ALA A 1 93 ? -5.384 -0.064 3.709 1.00 93.81 93 ALA A O 1
ATOM 750 N N . TYR A 1 94 ? -5.704 -0.310 5.916 1.00 95.06 94 TYR A N 1
ATOM 751 C CA . TYR A 1 94 ? -5.159 0.999 6.274 1.00 95.06 94 TYR A CA 1
ATOM 752 C C . TYR A 1 94 ? -3.686 1.143 5.876 1.00 95.06 94 TYR A C 1
ATOM 754 O O . TYR A 1 94 ? -3.327 2.121 5.221 1.00 95.06 94 TYR A O 1
ATOM 762 N N . GLU A 1 95 ? -2.841 0.167 6.217 1.00 93.44 95 GLU A N 1
ATOM 763 C CA . GLU A 1 95 ? -1.408 0.182 5.900 1.00 93.44 95 GLU A CA 1
ATOM 764 C C . GLU A 1 95 ? -1.129 0.212 4.393 1.00 93.44 95 GLU A C 1
ATOM 766 O O . GLU A 1 95 ? -0.094 0.732 3.967 1.00 93.44 95 GLU A O 1
ATOM 771 N N . THR A 1 96 ? -2.035 -0.349 3.593 1.00 93.56 96 THR A N 1
ATOM 772 C CA . THR A 1 96 ? -1.937 -0.362 2.132 1.00 93.56 96 THR A CA 1
ATOM 773 C C . THR A 1 96 ? -2.417 0.949 1.520 1.00 93.56 96 THR A C 1
ATOM 775 O O . THR A 1 96 ? -1.753 1.486 0.636 1.00 93.56 96 THR A O 1
ATOM 778 N N . LEU A 1 97 ? -3.549 1.484 1.983 1.00 93.19 97 LEU A N 1
ATOM 779 C CA . LEU A 1 97 ? -4.174 2.663 1.380 1.00 93.19 97 LEU A CA 1
ATOM 780 C C . LEU A 1 97 ? -3.527 3.987 1.806 1.00 93.19 97 LEU A C 1
ATOM 782 O O . LEU A 1 97 ? -3.592 4.952 1.045 1.00 93.19 97 LEU A O 1
ATOM 786 N N . ILE A 1 98 ? -2.898 4.045 2.987 1.00 94.31 98 ILE A N 1
ATOM 787 C CA . ILE A 1 98 ? -2.232 5.260 3.482 1.00 94.31 98 ILE A CA 1
ATOM 788 C C . ILE A 1 98 ? -0.896 5.545 2.783 1.00 94.31 98 ILE A C 1
ATOM 790 O O . ILE A 1 98 ? -0.481 6.699 2.699 1.00 94.31 98 ILE A O 1
ATOM 794 N N . ASP A 1 99 ? -0.201 4.513 2.294 1.00 91.75 99 ASP A N 1
ATOM 795 C CA . ASP A 1 99 ? 1.045 4.680 1.546 1.00 91.75 99 ASP A CA 1
ATOM 796 C C . ASP A 1 99 ? 0.719 4.803 0.050 1.00 91.75 99 ASP A C 1
ATOM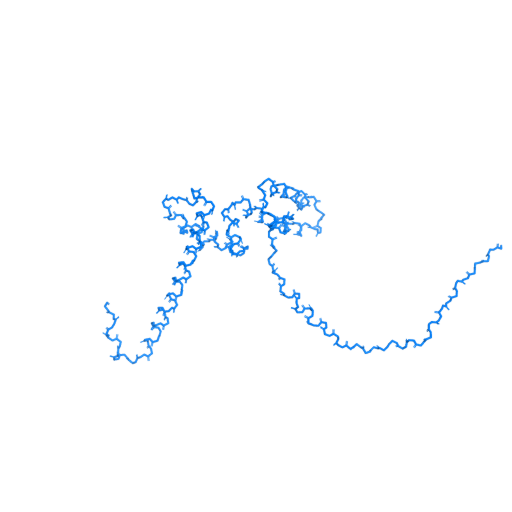 798 O O . ASP A 1 99 ? 0.207 3.849 -0.544 1.00 91.75 99 ASP A O 1
ATOM 802 N N . PRO A 1 100 ? 1.041 5.93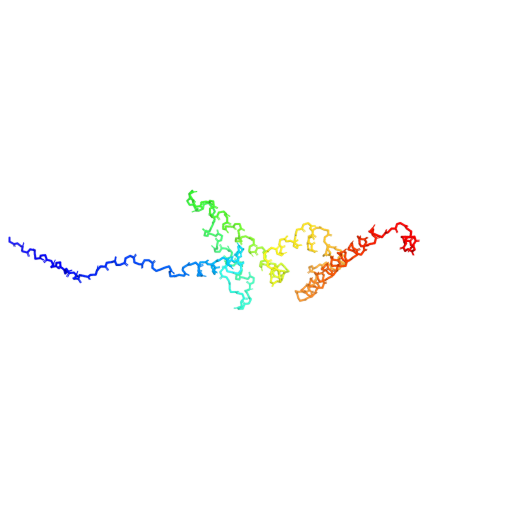6 -0.602 1.00 90.88 100 PRO A N 1
ATOM 803 C CA . PRO A 1 100 ? 0.716 6.145 -2.009 1.00 90.88 100 PRO A CA 1
ATOM 804 C C . PRO A 1 100 ? 1.354 5.092 -2.925 1.00 90.88 100 PRO A C 1
ATOM 806 O O . PRO A 1 100 ? 0.753 4.711 -3.928 1.00 90.88 100 PRO A O 1
ATOM 809 N N . ASN A 1 101 ? 2.539 4.573 -2.586 1.00 90.19 101 ASN A N 1
ATOM 810 C CA . ASN A 1 101 ? 3.201 3.550 -3.392 1.00 90.19 101 ASN A CA 1
ATOM 811 C C . ASN A 1 101 ? 2.489 2.201 -3.261 1.00 90.19 101 ASN A C 1
ATOM 813 O O . ASN A 1 101 ? 2.247 1.533 -4.265 1.00 90.19 101 ASN A O 1
ATOM 817 N N . LYS A 1 102 ? 2.118 1.801 -2.037 1.00 91.69 102 LYS A N 1
ATOM 818 C CA . LYS A 1 102 ? 1.358 0.561 -1.813 1.00 91.69 102 LYS A CA 1
ATOM 819 C C . LYS A 1 102 ? -0.029 0.637 -2.433 1.00 91.69 102 LYS A C 1
ATOM 821 O O . LYS A 1 102 ? -0.450 -0.329 -3.058 1.00 91.69 102 LYS A O 1
ATOM 826 N N . ARG A 1 103 ? -0.693 1.791 -2.341 1.00 92.50 103 ARG A N 1
ATOM 827 C CA . ARG A 1 103 ? -1.986 2.047 -2.979 1.00 92.50 103 ARG A CA 1
ATOM 828 C C . ARG A 1 103 ? -1.916 1.888 -4.497 1.00 92.50 103 ARG A C 1
ATOM 830 O O . ARG A 1 103 ? -2.781 1.245 -5.076 1.00 92.50 103 ARG A O 1
ATOM 837 N N . ILE A 1 104 ? -0.856 2.388 -5.136 1.00 91.31 104 ILE A N 1
ATOM 838 C CA . ILE A 1 104 ? -0.640 2.183 -6.577 1.00 91.31 104 ILE A CA 1
ATOM 839 C C . ILE A 1 104 ? -0.478 0.700 -6.909 1.00 91.31 104 ILE A C 1
ATOM 841 O O . ILE A 1 104 ? -1.049 0.236 -7.892 1.00 91.31 104 ILE A O 1
ATOM 845 N N . VAL A 1 105 ? 0.299 -0.046 -6.118 1.00 91.31 105 VAL A N 1
ATOM 846 C CA . VAL A 1 105 ? 0.460 -1.490 -6.338 1.00 91.31 105 VAL A CA 1
ATOM 847 C C . VAL A 1 105 ? -0.872 -2.212 -6.136 1.00 91.31 105 VAL A C 1
ATOM 849 O O . VAL A 1 105 ? -1.259 -2.989 -7.000 1.00 91.31 105 VAL A O 1
ATOM 852 N N . TYR A 1 106 ? -1.620 -1.880 -5.084 1.00 92.06 106 TYR A N 1
ATOM 853 C CA . TYR A 1 106 ? -2.964 -2.404 -4.836 1.00 92.06 106 TYR A CA 1
ATOM 854 C C . TYR A 1 106 ? -3.911 -2.155 -6.012 1.00 92.06 106 TYR A C 1
ATOM 856 O O . TYR A 1 106 ? -4.596 -3.065 -6.465 1.00 92.06 106 TYR A O 1
ATOM 864 N N . ASP A 1 107 ? -3.901 -0.943 -6.565 1.00 91.00 107 ASP A N 1
ATOM 865 C CA . ASP A 1 107 ? -4.741 -0.589 -7.706 1.00 91.00 107 ASP A CA 1
ATOM 866 C C . ASP A 1 107 ? -4.369 -1.338 -8.999 1.00 91.00 107 ASP A C 1
ATOM 868 O O . ASP A 1 107 ? -5.180 -1.384 -9.923 1.00 91.00 107 ASP A O 1
ATOM 872 N N . ILE A 1 108 ? -3.159 -1.902 -9.090 1.00 88.75 108 ILE A N 1
ATOM 873 C CA . ILE A 1 108 ? -2.670 -2.642 -10.263 1.00 88.75 108 ILE A CA 1
ATOM 874 C C . ILE A 1 108 ? -2.847 -4.153 -10.094 1.00 88.75 108 ILE A C 1
ATOM 876 O O . ILE A 1 108 ? -3.244 -4.822 -11.044 1.00 88.75 108 ILE A O 1
ATOM 880 N N . SER A 1 109 ? -2.497 -4.697 -8.928 1.00 86.44 109 SER A N 1
ATOM 881 C CA . SER A 1 109 ? -2.361 -6.141 -8.700 1.00 86.44 109 SER A CA 1
ATOM 882 C C . SER A 1 109 ? -3.199 -6.680 -7.536 1.00 86.44 109 SER A C 1
ATOM 884 O O . SER A 1 109 ? -3.144 -7.877 -7.257 1.00 86.44 109 SER A O 1
ATOM 886 N N . GLY A 1 110 ? -3.990 -5.835 -6.872 1.00 88.75 110 GLY A N 1
ATOM 887 C CA . GLY A 1 110 ? -4.850 -6.222 -5.754 1.00 88.75 110 GLY A CA 1
ATOM 888 C C . GLY A 1 110 ? -4.089 -6.522 -4.458 1.00 88.75 110 GLY A C 1
ATOM 889 O O . GLY A 1 110 ? -2.883 -6.288 -4.338 1.00 88.75 110 GLY A O 1
ATOM 890 N N . ALA A 1 111 ? -4.809 -7.048 -3.464 1.00 86.00 111 ALA A N 1
ATOM 891 C CA . ALA A 1 111 ? -4.279 -7.357 -2.133 1.00 86.00 111 ALA A CA 1
ATOM 892 C C . ALA A 1 111 ? -3.149 -8.404 -2.175 1.00 86.00 111 ALA A C 1
ATOM 894 O O . ALA A 1 111 ? -2.053 -8.159 -1.656 1.00 86.00 111 ALA A O 1
ATOM 895 N N . ALA A 1 112 ? -3.363 -9.522 -2.874 1.00 86.31 112 ALA A N 1
ATOM 896 C CA . ALA A 1 112 ? -2.331 -10.532 -3.111 1.00 86.31 112 ALA A CA 1
ATOM 897 C C . ALA A 1 112 ? -1.056 -9.952 -3.752 1.00 86.31 112 ALA A C 1
ATOM 899 O O . ALA A 1 112 ? 0.061 -10.278 -3.335 1.00 86.31 112 ALA A O 1
ATOM 900 N N . GLY A 1 113 ? -1.213 -9.041 -4.716 1.00 84.31 113 GLY A N 1
ATOM 901 C CA . GLY A 1 113 ? -0.100 -8.371 -5.374 1.00 84.31 113 GLY A CA 1
ATOM 902 C C . GLY A 1 113 ? 0.734 -7.517 -4.421 1.00 84.31 113 GLY A C 1
ATOM 903 O O . GLY A 1 113 ? 1.960 -7.601 -4.438 1.00 84.31 113 GLY A O 1
ATOM 904 N N . VAL A 1 114 ? 0.104 -6.755 -3.523 1.00 87.38 114 VAL A N 1
ATOM 905 C CA . VAL A 1 114 ? 0.830 -5.963 -2.511 1.00 87.38 114 VAL A CA 1
ATOM 906 C C . VAL A 1 114 ? 1.663 -6.865 -1.601 1.00 87.38 114 VAL A C 1
ATOM 908 O O . VAL A 1 114 ? 2.846 -6.588 -1.382 1.00 87.38 114 VAL A O 1
ATOM 911 N N . ARG A 1 115 ? 1.091 -7.975 -1.113 1.00 86.19 115 ARG A N 1
ATOM 912 C CA . ARG A 1 115 ? 1.819 -8.929 -0.259 1.00 86.19 115 ARG A CA 1
ATOM 913 C C . ARG A 1 115 ? 2.987 -9.584 -0.990 1.00 86.19 115 ARG A C 1
ATOM 915 O O . ARG A 1 115 ? 4.066 -9.725 -0.415 1.00 86.19 115 ARG A O 1
ATOM 922 N N . GLN A 1 116 ? 2.805 -9.949 -2.256 1.00 86.50 116 GLN A N 1
ATOM 923 C CA . GLN A 1 116 ? 3.874 -10.519 -3.072 1.00 86.50 116 GLN A CA 1
ATOM 924 C C . GLN A 1 116 ? 5.006 -9.512 -3.309 1.00 86.50 116 GLN A C 1
ATOM 926 O O . GLN A 1 116 ? 6.182 -9.866 -3.185 1.00 86.50 116 GLN A O 1
ATOM 931 N N . GLU A 1 117 ? 4.669 -8.256 -3.608 1.00 86.81 117 GLU A N 1
ATOM 932 C CA . GLU A 1 117 ? 5.649 -7.225 -3.948 1.00 86.81 117 GLU A CA 1
ATOM 933 C C . GLU A 1 117 ? 6.442 -6.701 -2.747 1.00 86.81 117 GLU A C 1
ATOM 935 O O . GLU A 1 117 ? 7.615 -6.353 -2.907 1.00 86.81 117 GLU A O 1
ATOM 940 N N . TRP A 1 118 ? 5.857 -6.704 -1.547 1.00 84.62 118 TRP A N 1
ATOM 941 C CA . TRP A 1 118 ? 6.564 -6.411 -0.291 1.00 84.62 118 TRP A CA 1
ATOM 942 C C . TRP A 1 118 ? 7.159 -7.654 0.391 1.00 84.62 118 TRP A C 1
ATOM 944 O O . TRP A 1 118 ? 7.870 -7.529 1.390 1.00 84.62 118 TRP A O 1
ATOM 954 N N . GLY A 1 119 ? 6.915 -8.850 -0.148 1.00 83.88 119 GLY A N 1
ATOM 955 C CA . GLY A 1 119 ? 7.514 -10.100 0.316 1.00 83.88 119 GLY A CA 1
ATOM 956 C C . GLY A 1 119 ? 8.979 -10.270 -0.108 1.00 83.88 119 GLY A C 1
ATOM 957 O O . GLY A 1 119 ? 9.530 -9.491 -0.882 1.00 83.88 119 GLY A O 1
ATOM 958 N N . GLN A 1 120 ? 9.625 -11.348 0.351 1.00 75.75 120 GLN A N 1
ATOM 959 C CA . GLN A 1 120 ? 11.062 -11.599 0.120 1.00 75.75 120 GLN A CA 1
ATOM 960 C C . GLN A 1 120 ? 11.473 -11.680 -1.365 1.00 75.75 120 GLN A C 1
ATOM 962 O O . GLN A 1 120 ? 12.630 -11.450 -1.699 1.00 75.75 120 GLN A O 1
ATOM 967 N N . ARG A 1 121 ? 10.544 -12.026 -2.266 1.00 77.38 121 ARG A N 1
ATOM 968 C CA . ARG A 1 121 ? 10.791 -12.126 -3.720 1.00 77.38 121 ARG A CA 1
ATOM 969 C C . ARG A 1 121 ? 10.207 -10.955 -4.519 1.00 77.38 121 ARG A C 1
ATOM 971 O O . ARG A 1 121 ? 10.320 -10.932 -5.749 1.00 77.38 121 ARG A O 1
ATOM 978 N N . GLY A 1 122 ? 9.585 -9.991 -3.854 1.00 81.50 122 GLY A N 1
ATOM 979 C CA . GLY A 1 122 ? 8.933 -8.855 -4.490 1.00 81.50 122 GLY A CA 1
ATOM 980 C C . GLY A 1 122 ? 9.907 -7.803 -5.024 1.00 81.50 122 GLY A C 1
ATOM 981 O O . GLY A 1 122 ? 11.082 -7.767 -4.655 1.00 81.50 122 GLY A O 1
ATOM 982 N N . VAL A 1 123 ? 9.433 -6.946 -5.928 1.00 81.81 123 VAL A N 1
ATOM 983 C CA . VAL A 1 123 ? 10.194 -5.802 -6.458 1.00 81.81 123 VAL A CA 1
ATOM 984 C C . VAL A 1 123 ? 10.503 -4.794 -5.348 1.00 81.81 123 VAL A C 1
ATOM 986 O O . VAL A 1 123 ? 11.589 -4.208 -5.347 1.00 81.81 123 VAL A O 1
ATOM 989 N N . MET A 1 124 ? 9.572 -4.635 -4.402 1.00 81.62 124 MET A N 1
ATOM 990 C CA . MET A 1 124 ? 9.623 -3.697 -3.274 1.00 81.62 124 MET A CA 1
ATOM 991 C C . MET A 1 124 ? 10.128 -4.329 -1.964 1.00 81.62 124 MET A C 1
ATOM 993 O O . MET A 1 124 ? 10.281 -3.627 -0.964 1.00 81.62 124 MET A O 1
ATOM 997 N N . GLY A 1 125 ? 10.410 -5.634 -1.965 1.00 79.38 125 GLY A N 1
ATOM 998 C CA . GLY A 1 125 ? 10.917 -6.381 -0.818 1.00 79.38 125 GLY A CA 1
ATOM 999 C C . GLY A 1 125 ? 12.397 -6.139 -0.499 1.00 79.38 125 GLY A C 1
ATOM 1000 O O . GLY A 1 125 ? 13.132 -5.462 -1.224 1.00 79.38 125 GLY A O 1
ATOM 1001 N N . ILE A 1 126 ? 12.855 -6.736 0.603 1.00 72.44 126 ILE A N 1
ATOM 1002 C CA . ILE A 1 126 ? 14.258 -6.687 1.040 1.00 72.44 126 ILE A CA 1
ATOM 1003 C C . ILE A 1 126 ? 15.145 -7.375 -0.013 1.00 72.44 126 ILE A C 1
ATOM 1005 O O . ILE A 1 126 ? 14.922 -8.534 -0.347 1.00 72.44 126 ILE A O 1
ATOM 1009 N N . GLY A 1 127 ? 16.133 -6.660 -0.564 1.00 76.12 127 GLY A N 1
ATOM 1010 C CA . GLY A 1 127 ? 16.968 -7.125 -1.682 1.00 76.12 127 GLY A CA 1
ATOM 1011 C C . GLY A 1 127 ? 16.311 -7.036 -3.072 1.00 76.12 127 GLY A C 1
ATOM 1012 O O . GLY A 1 127 ? 16.889 -7.511 -4.061 1.00 76.12 127 GLY A O 1
ATOM 1013 N N . GLY A 1 128 ? 15.118 -6.437 -3.163 1.00 77.44 128 GLY A N 1
ATOM 1014 C CA . GLY A 1 128 ? 14.361 -6.230 -4.399 1.00 77.44 128 GLY A CA 1
ATOM 1015 C C . GLY A 1 128 ? 14.989 -5.210 -5.358 1.00 77.44 128 GLY A C 1
ATOM 1016 O O . GLY A 1 128 ? 15.962 -4.523 -5.040 1.00 77.44 128 GLY A O 1
ATOM 1017 N N . GLU A 1 129 ? 14.434 -5.100 -6.570 1.00 73.62 129 GLU A N 1
ATOM 1018 C CA . GLU A 1 129 ? 14.912 -4.160 -7.605 1.00 73.62 129 GLU A CA 1
ATOM 1019 C C . GLU A 1 129 ? 14.773 -2.694 -7.147 1.00 73.62 129 GLU A C 1
ATOM 1021 O O . GLU A 1 129 ? 15.602 -1.874 -7.524 1.00 73.62 129 GLU A O 1
ATOM 1026 N N . ALA A 1 130 ? 13.828 -2.390 -6.246 1.00 77.69 130 ALA A N 1
ATOM 1027 C CA . ALA A 1 130 ? 13.661 -1.084 -5.601 1.00 77.69 130 ALA A CA 1
ATOM 1028 C C . ALA A 1 130 ? 14.878 -0.610 -4.786 1.00 77.69 130 ALA A C 1
ATOM 1030 O O . ALA A 1 130 ? 15.209 0.572 -4.811 1.00 77.69 130 ALA A O 1
ATOM 1031 N N . GLN A 1 131 ? 15.537 -1.516 -4.052 1.00 75.12 131 GLN A N 1
ATOM 1032 C CA . GLN A 1 131 ? 16.703 -1.184 -3.217 1.00 75.12 131 GLN A CA 1
ATOM 1033 C C . GLN A 1 131 ? 17.987 -1.025 -4.037 1.00 75.12 131 GLN A C 1
ATOM 1035 O O . GLN A 1 131 ? 18.944 -0.423 -3.563 1.00 75.12 131 GLN A O 1
ATOM 1040 N N . ARG A 1 132 ? 18.009 -1.568 -5.262 1.00 74.38 132 ARG A N 1
ATOM 1041 C CA . ARG A 1 132 ? 19.141 -1.467 -6.195 1.00 74.38 132 ARG A CA 1
ATOM 1042 C C . ARG A 1 132 ? 19.158 -0.160 -6.994 1.00 74.38 132 ARG A C 1
ATOM 1044 O O . ARG A 1 132 ? 20.070 0.037 -7.788 1.00 74.38 132 ARG A O 1
ATOM 1051 N N . LEU A 1 133 ? 18.144 0.691 -6.848 1.00 74.44 133 LEU A N 1
ATOM 1052 C CA . LEU A 1 133 ? 18.099 1.983 -7.525 1.00 74.44 133 LEU A CA 1
ATOM 1053 C C . LEU A 1 133 ? 18.894 3.028 -6.742 1.00 74.44 133 LEU A C 1
ATOM 1055 O O . LEU A 1 133 ? 18.625 3.244 -5.563 1.00 74.44 133 LEU A O 1
ATOM 1059 N N . ASP A 1 134 ? 19.800 3.724 -7.433 1.00 58.53 134 ASP A N 1
ATOM 1060 C CA . ASP A 1 134 ? 20.603 4.819 -6.865 1.00 58.53 134 ASP A CA 1
ATOM 1061 C C . ASP A 1 134 ? 19.735 5.965 -6.330 1.00 58.53 134 ASP A C 1
ATOM 1063 O O . ASP A 1 134 ? 20.007 6.529 -5.271 1.00 58.53 134 ASP A O 1
ATOM 1067 N N . VAL A 1 135 ? 18.645 6.284 -7.035 1.00 67.38 135 VAL A N 1
ATOM 1068 C CA . VAL A 1 135 ? 17.576 7.131 -6.503 1.00 67.38 135 VAL A CA 1
ATOM 1069 C C . VAL A 1 135 ? 16.524 6.222 -5.882 1.00 67.38 135 VAL A C 1
ATOM 1071 O O . VAL A 1 135 ? 15.759 5.553 -6.578 1.00 67.38 135 VAL A O 1
ATOM 1074 N N . GLY A 1 136 ? 16.520 6.153 -4.551 1.00 74.44 136 GLY A N 1
ATOM 1075 C CA . GLY A 1 136 ? 15.578 5.312 -3.821 1.00 74.44 136 GLY A CA 1
ATOM 1076 C C . GLY A 1 136 ? 14.130 5.619 -4.212 1.00 74.44 136 GLY A C 1
ATOM 1077 O O . GLY A 1 136 ? 13.766 6.770 -4.447 1.00 74.44 136 GLY A O 1
ATOM 1078 N N . VAL A 1 137 ? 13.282 4.590 -4.237 1.00 76.00 137 VAL A N 1
ATOM 1079 C CA . VAL A 1 137 ? 11.882 4.676 -4.695 1.00 76.00 137 VAL A CA 1
ATOM 1080 C C . VAL A 1 137 ? 11.072 5.797 -4.021 1.00 76.00 137 VAL A C 1
ATOM 1082 O O . VAL A 1 137 ? 10.211 6.399 -4.653 1.00 76.00 137 VAL A O 1
ATOM 1085 N N . LYS A 1 138 ? 11.391 6.146 -2.769 1.00 75.81 138 LYS A N 1
ATOM 1086 C CA . LYS A 1 138 ? 10.744 7.246 -2.031 1.00 75.81 138 LYS A CA 1
ATOM 1087 C C . LYS A 1 138 ? 10.981 8.641 -2.628 1.00 75.81 138 LYS A C 1
ATOM 1089 O O . LYS A 1 138 ? 10.235 9.554 -2.301 1.00 75.81 138 LYS A O 1
ATOM 1094 N N . ALA A 1 139 ? 12.008 8.819 -3.459 1.00 81.44 139 ALA A N 1
ATOM 1095 C CA . ALA A 1 139 ? 12.298 10.089 -4.123 1.00 81.44 139 ALA A CA 1
ATOM 1096 C C . ALA A 1 139 ? 11.503 10.280 -5.430 1.00 81.44 139 ALA A C 1
ATOM 1098 O O . ALA A 1 139 ? 11.497 11.377 -5.985 1.00 81.44 139 ALA A O 1
ATOM 1099 N N . MET A 1 140 ? 10.848 9.228 -5.936 1.00 82.44 140 MET A N 1
ATOM 1100 C CA . MET A 1 140 ? 10.041 9.301 -7.155 1.00 82.44 140 MET A CA 1
ATOM 1101 C C . MET A 1 140 ? 8.665 9.904 -6.866 1.00 82.44 140 MET A C 1
ATOM 1103 O O . MET A 1 140 ? 8.080 9.669 -5.809 1.00 82.44 140 MET A O 1
ATOM 1107 N N . SER A 1 141 ? 8.105 10.636 -7.833 1.00 88.81 141 SER A N 1
ATOM 1108 C CA . SER A 1 141 ? 6.689 11.009 -7.760 1.00 88.81 141 SER A CA 1
ATOM 1109 C C . SER A 1 141 ? 5.786 9.771 -7.918 1.00 88.81 141 SER A C 1
ATOM 1111 O O . SER A 1 141 ? 6.209 8.794 -8.546 1.00 88.81 141 SER A O 1
ATOM 1113 N N . PRO A 1 142 ? 4.528 9.796 -7.437 1.00 87.56 142 PRO A N 1
ATOM 1114 C CA . PRO A 1 142 ? 3.605 8.663 -7.574 1.00 87.56 142 PRO A CA 1
ATOM 1115 C C . PRO A 1 142 ? 3.456 8.169 -9.028 1.00 87.56 142 PRO A C 1
ATOM 1117 O O . PRO A 1 142 ? 3.501 6.970 -9.305 1.00 87.56 142 PRO A O 1
ATOM 1120 N N . ASP A 1 143 ? 3.396 9.084 -10.000 1.00 88.31 143 ASP A N 1
ATOM 1121 C CA . ASP A 1 143 ? 3.310 8.732 -11.426 1.00 88.31 143 ASP A CA 1
ATOM 1122 C C . ASP A 1 143 ? 4.611 8.147 -11.990 1.00 88.31 143 ASP A C 1
ATOM 1124 O O . ASP A 1 143 ? 4.606 7.310 -12.901 1.00 88.31 143 ASP A O 1
ATOM 1128 N N . GLN A 1 144 ? 5.760 8.612 -11.496 1.00 89.44 144 GLN A N 1
ATOM 1129 C CA . GLN A 1 144 ? 7.055 8.032 -11.848 1.00 89.44 144 GLN A CA 1
ATOM 1130 C C . GLN A 1 144 ? 7.172 6.617 -11.285 1.00 89.44 144 GLN A C 1
ATOM 1132 O O . GLN A 1 144 ? 7.541 5.710 -12.033 1.00 89.44 144 GLN A O 1
ATOM 1137 N N . PHE A 1 145 ? 6.767 6.419 -10.028 1.00 90.56 145 PHE A N 1
ATOM 1138 C CA . PHE A 1 145 ? 6.712 5.111 -9.393 1.00 90.56 145 PHE A CA 1
ATOM 1139 C C . PHE A 1 145 ? 5.822 4.153 -10.179 1.00 90.56 145 PHE A C 1
ATOM 1141 O O . PHE A 1 145 ? 6.276 3.073 -10.538 1.00 90.56 145 PHE A O 1
ATOM 1148 N N . ARG A 1 146 ? 4.603 4.563 -10.551 1.00 89.12 146 ARG A N 1
ATOM 1149 C CA . ARG A 1 146 ? 3.686 3.732 -11.346 1.00 89.12 146 ARG A CA 1
ATOM 1150 C C . ARG A 1 146 ? 4.317 3.261 -12.656 1.00 89.12 146 ARG A C 1
ATOM 1152 O O . ARG A 1 146 ? 4.271 2.077 -12.985 1.00 89.12 146 ARG A O 1
ATOM 1159 N N . ARG A 1 147 ? 4.926 4.180 -13.413 1.00 90.38 147 ARG A N 1
ATOM 1160 C CA . ARG A 1 147 ? 5.586 3.855 -14.691 1.00 90.38 147 ARG A CA 1
ATOM 1161 C C . ARG A 1 147 ? 6.772 2.922 -14.498 1.00 90.38 147 ARG A C 1
ATOM 1163 O O . ARG A 1 147 ? 6.937 1.975 -15.265 1.00 90.38 147 ARG A O 1
ATOM 1170 N N . TRP A 1 148 ? 7.591 3.194 -13.489 1.00 89.00 148 TRP A N 1
ATOM 1171 C CA . TRP A 1 148 ? 8.720 2.347 -13.145 1.00 89.00 148 TRP A CA 1
ATOM 1172 C C . TRP A 1 148 ? 8.255 0.948 -12.723 1.00 89.00 148 TRP A C 1
ATOM 1174 O O . TRP A 1 148 ? 8.733 -0.035 -13.282 1.00 89.00 148 TRP A O 1
ATOM 1184 N N . PHE A 1 149 ? 7.278 0.855 -11.823 1.00 89.12 149 PHE A N 1
ATOM 1185 C CA . PHE A 1 149 ? 6.735 -0.395 -11.302 1.00 89.12 149 PHE A CA 1
ATOM 1186 C C . PHE A 1 149 ? 6.191 -1.277 -12.431 1.00 89.12 149 PHE A C 1
ATOM 1188 O O . PHE A 1 149 ? 6.630 -2.415 -12.588 1.00 89.12 149 PHE A O 1
ATOM 1195 N N . LEU A 1 150 ? 5.344 -0.727 -13.310 1.00 89.38 150 LEU A N 1
ATOM 1196 C CA . LEU A 1 150 ? 4.814 -1.453 -14.472 1.00 89.38 150 LEU A CA 1
ATOM 1197 C C . LEU A 1 150 ? 5.920 -1.919 -15.430 1.00 89.38 150 LEU A C 1
ATOM 1199 O O . LEU A 1 150 ? 5.886 -3.041 -15.939 1.00 89.38 150 LEU A O 1
ATOM 1203 N N . LYS A 1 151 ? 6.929 -1.076 -15.675 1.00 89.50 151 LYS A N 1
ATOM 1204 C CA . LYS A 1 151 ? 8.074 -1.436 -16.522 1.00 89.50 151 LYS A CA 1
ATOM 1205 C C . LYS A 1 151 ? 8.884 -2.579 -15.909 1.00 89.50 151 LYS A C 1
ATOM 1207 O O . LYS A 1 151 ? 9.310 -3.480 -16.633 1.00 89.50 151 LYS A O 1
ATOM 1212 N N . THR A 1 152 ? 9.085 -2.547 -14.596 1.00 87.44 152 THR A N 1
ATOM 1213 C CA . THR A 1 152 ? 9.801 -3.578 -13.842 1.00 87.44 152 THR A CA 1
ATOM 1214 C C . THR A 1 152 ? 9.044 -4.904 -13.856 1.00 87.44 152 THR A C 1
ATOM 1216 O O . THR A 1 152 ? 9.641 -5.936 -14.164 1.00 87.44 152 THR A O 1
ATOM 1219 N N . MET A 1 153 ? 7.726 -4.879 -13.642 1.00 85.12 153 MET A N 1
ATOM 1220 C CA . MET A 1 153 ? 6.872 -6.069 -13.739 1.00 85.12 153 MET A CA 1
ATOM 1221 C C . MET A 1 153 ? 6.935 -6.697 -15.134 1.00 85.12 153 MET A C 1
ATOM 1223 O O . MET A 1 153 ? 7.306 -7.861 -15.269 1.00 85.12 153 MET A O 1
ATOM 1227 N N . LYS A 1 154 ? 6.748 -5.901 -16.194 1.00 88.19 154 LYS A N 1
ATOM 1228 C CA . LYS A 1 154 ? 6.842 -6.381 -17.585 1.00 88.19 154 LYS A CA 1
ATOM 1229 C C . LYS A 1 154 ? 8.216 -6.970 -17.927 1.00 88.19 154 LYS A C 1
ATOM 1231 O O . LYS A 1 154 ? 8.333 -7.898 -18.727 1.00 88.19 154 LYS A O 1
ATOM 1236 N N . LYS A 1 155 ? 9.288 -6.429 -17.340 1.00 87.69 155 LYS A N 1
ATOM 1237 C CA . LYS A 1 155 ? 10.655 -6.953 -17.492 1.00 87.69 155 LYS A CA 1
ATOM 1238 C C . LYS A 1 155 ? 10.818 -8.301 -16.783 1.00 87.69 155 LYS A C 1
ATOM 1240 O O . LYS A 1 155 ? 11.460 -9.186 -17.346 1.00 87.69 155 LYS A O 1
ATOM 1245 N N . ARG A 1 156 ? 10.248 -8.470 -15.585 1.00 84.50 156 ARG A N 1
ATOM 1246 C CA . ARG A 1 156 ? 10.220 -9.754 -14.861 1.00 84.50 156 ARG A CA 1
ATOM 1247 C C . ARG A 1 156 ? 9.436 -10.812 -15.626 1.00 84.50 156 ARG A C 1
ATOM 1249 O O . ARG A 1 156 ? 9.968 -11.895 -15.845 1.00 84.50 156 ARG A O 1
ATOM 1256 N N . GLU A 1 157 ? 8.238 -10.476 -16.090 1.00 85.19 157 GLU A N 1
ATOM 1257 C CA . GLU A 1 157 ? 7.414 -11.360 -16.922 1.00 85.19 157 GLU A CA 1
ATOM 1258 C C . GLU A 1 157 ? 8.167 -11.792 -18.179 1.00 85.19 157 GLU A C 1
ATOM 1260 O O . GLU A 1 157 ? 8.266 -12.983 -18.461 1.00 85.19 157 GLU A O 1
ATOM 1265 N N . ARG A 1 158 ? 8.794 -10.844 -18.891 1.00 87.25 158 ARG A N 1
ATOM 1266 C CA . ARG A 1 158 ? 9.615 -11.155 -20.067 1.00 87.25 158 ARG A CA 1
ATOM 1267 C C . ARG A 1 158 ? 10.735 -12.135 -19.738 1.00 87.25 158 ARG A C 1
ATOM 1269 O O . ARG A 1 158 ? 10.904 -13.098 -20.470 1.00 87.25 158 ARG A O 1
ATOM 1276 N N . LYS A 1 159 ? 11.477 -11.910 -18.650 1.00 85.81 159 LYS A N 1
ATOM 1277 C CA . LYS A 1 159 ? 12.559 -12.812 -18.227 1.00 85.81 159 LYS A CA 1
ATOM 1278 C C . LYS A 1 159 ? 12.046 -14.200 -17.855 1.00 85.81 159 LYS A C 1
ATOM 1280 O O . LYS A 1 159 ? 12.703 -15.186 -18.169 1.00 85.81 159 LYS A O 1
ATOM 1285 N N . ALA A 1 160 ? 10.893 -14.285 -17.193 1.00 86.62 160 ALA A N 1
ATOM 1286 C CA . ALA A 1 160 ? 10.271 -15.562 -16.863 1.00 86.62 160 ALA A CA 1
ATOM 1287 C C . ALA A 1 160 ? 9.884 -16.321 -18.139 1.00 86.62 160 ALA A C 1
ATOM 1289 O O . ALA A 1 160 ? 10.233 -17.488 -18.289 1.00 86.62 160 ALA A O 1
ATOM 1290 N N . VAL A 1 161 ? 9.248 -15.641 -19.096 1.00 87.06 161 VAL A N 1
ATOM 1291 C CA . VAL A 1 161 ? 8.903 -16.218 -20.403 1.00 87.06 161 VAL A CA 1
ATOM 1292 C C . VAL A 1 161 ? 10.158 -16.638 -21.169 1.00 87.06 161 VAL A C 1
ATOM 1294 O O . VAL A 1 161 ? 10.219 -17.753 -21.670 1.00 87.06 161 VAL A O 1
ATOM 1297 N N . GLU A 1 162 ? 11.183 -15.790 -21.219 1.00 88.19 162 GLU A N 1
ATOM 1298 C CA . GLU A 1 162 ? 12.461 -16.083 -21.876 1.00 88.19 162 GLU A CA 1
ATOM 1299 C C . GLU A 1 162 ? 13.161 -17.293 -21.246 1.00 88.19 162 GLU A C 1
ATOM 1301 O O . GLU A 1 162 ? 13.629 -18.172 -21.963 1.00 88.19 162 GLU A O 1
ATOM 1306 N N . SER A 1 163 ? 13.155 -17.406 -19.916 1.00 86.62 163 SER A N 1
ATOM 1307 C CA . SER A 1 163 ? 13.669 -18.577 -19.199 1.00 86.62 163 SER A CA 1
ATOM 1308 C C . SER A 1 163 ? 12.871 -19.847 -19.513 1.00 86.62 163 SER A C 1
ATOM 1310 O O . SER A 1 163 ? 13.464 -20.910 -19.712 1.00 86.62 163 SER A O 1
ATOM 1312 N N . LEU A 1 164 ? 11.542 -19.758 -19.623 1.00 84.44 164 LEU A N 1
ATOM 1313 C CA . LEU A 1 164 ? 10.694 -20.886 -20.022 1.00 84.44 164 LEU A CA 1
ATOM 1314 C C . LEU A 1 164 ? 10.957 -21.318 -21.469 1.00 84.44 164 LEU A C 1
ATOM 1316 O O . LEU A 1 164 ? 10.986 -22.510 -21.762 1.00 84.44 164 LEU A O 1
ATOM 1320 N N . VAL A 1 165 ? 11.161 -20.365 -22.379 1.00 88.12 165 VAL A N 1
ATOM 1321 C CA . VAL A 1 165 ? 11.506 -20.660 -23.775 1.00 88.12 165 VAL A CA 1
ATOM 1322 C C . VAL A 1 165 ? 12.905 -21.276 -23.853 1.00 88.12 165 VAL A C 1
ATOM 1324 O O . VAL A 1 165 ? 13.064 -22.326 -24.462 1.00 88.12 165 VAL A O 1
ATOM 1327 N N . SER A 1 166 ? 13.894 -20.693 -23.173 1.00 76.88 166 SER A N 1
ATOM 1328 C CA . SER A 1 166 ? 15.277 -21.189 -23.111 1.00 76.88 166 SER A CA 1
ATOM 1329 C C . SER A 1 166 ? 15.360 -22.617 -22.553 1.00 76.88 166 SER A C 1
ATOM 1331 O O . SER A 1 166 ? 15.993 -23.485 -23.150 1.00 76.88 166 SER A O 1
ATOM 1333 N N . SER A 1 167 ? 14.642 -22.902 -21.464 1.00 72.25 167 SER A N 1
ATOM 1334 C CA . SER A 1 167 ? 14.584 -24.249 -20.876 1.00 72.25 167 SER A CA 1
ATOM 1335 C C . SER A 1 167 ? 13.866 -25.270 -21.766 1.00 72.25 167 SER A C 1
ATOM 1337 O O . SER A 1 167 ? 14.312 -26.414 -21.854 1.00 72.25 167 SER A O 1
ATOM 1339 N N . LYS A 1 168 ? 12.802 -24.880 -22.483 1.00 70.75 168 LYS A N 1
ATOM 1340 C CA . LYS A 1 168 ? 12.140 -25.751 -23.473 1.00 70.75 168 LYS A CA 1
ATOM 1341 C C . LYS A 1 168 ? 13.026 -26.044 -24.684 1.00 70.75 168 LYS A C 1
ATOM 1343 O O . LYS A 1 168 ? 13.032 -27.178 -25.149 1.00 70.75 168 LYS A O 1
ATOM 1348 N N . VAL A 1 169 ? 13.788 -25.059 -25.165 1.00 61.84 169 VAL A N 1
ATOM 1349 C CA . VAL A 1 169 ? 14.744 -25.242 -26.270 1.00 61.84 169 VAL A CA 1
ATOM 1350 C C . VAL A 1 169 ? 15.877 -26.190 -25.861 1.00 61.84 169 VAL A C 1
ATOM 1352 O O . VAL A 1 169 ? 16.226 -27.070 -26.642 1.00 61.84 169 VAL A O 1
ATOM 1355 N N . CYS A 1 170 ? 16.383 -26.093 -24.625 1.00 54.25 170 CYS A N 1
ATOM 1356 C CA . CYS A 1 170 ? 17.354 -27.058 -24.098 1.00 54.25 170 CYS A CA 1
ATOM 1357 C C . CYS A 1 170 ? 16.780 -28.478 -23.975 1.00 54.25 170 CYS A C 1
ATOM 1359 O O . CYS A 1 170 ? 17.446 -29.423 -24.382 1.00 54.25 170 CYS A O 1
ATOM 1361 N N . ASN A 1 171 ? 15.550 -28.649 -23.474 1.00 54.47 171 ASN A N 1
ATOM 1362 C CA . ASN A 1 171 ? 14.931 -29.980 -23.376 1.00 54.47 171 ASN A CA 1
ATOM 1363 C C . ASN A 1 171 ? 14.685 -30.622 -24.749 1.00 54.47 171 ASN A C 1
ATOM 1365 O O . ASN A 1 171 ? 14.923 -31.812 -24.909 1.00 54.47 171 ASN A O 1
ATOM 1369 N N . PHE A 1 172 ? 14.292 -29.841 -25.759 1.00 50.44 172 PHE A N 1
ATOM 1370 C CA . PHE A 1 172 ? 14.088 -30.356 -27.119 1.00 50.44 172 PHE A CA 1
ATOM 1371 C C . PHE A 1 172 ? 15.395 -30.826 -27.788 1.00 50.44 172 PHE A C 1
ATOM 1373 O O . PHE A 1 172 ? 15.368 -31.667 -28.680 1.00 50.44 172 PHE A O 1
ATOM 1380 N N . TYR A 1 173 ? 16.547 -30.306 -27.351 1.00 49.56 173 TYR A N 1
ATOM 1381 C CA . TYR A 1 173 ? 17.865 -30.665 -27.885 1.00 49.56 173 TYR A CA 1
ATOM 1382 C C . TYR A 1 173 ? 18.525 -31.867 -27.185 1.00 49.56 173 TYR A C 1
ATOM 1384 O O . TYR A 1 173 ? 19.520 -32.381 -27.691 1.00 49.56 173 TYR A O 1
ATOM 1392 N N . ILE A 1 174 ? 17.987 -32.326 -26.048 1.00 54.25 174 ILE A N 1
ATOM 1393 C CA . ILE A 1 174 ? 18.494 -33.496 -25.303 1.00 54.25 174 ILE A CA 1
ATOM 1394 C C . ILE A 1 174 ? 17.947 -34.819 -25.879 1.00 54.25 174 ILE A C 1
ATOM 1396 O O . ILE A 1 174 ? 18.594 -35.853 -25.737 1.00 54.25 174 ILE A O 1
ATOM 1400 N N . ASP A 1 175 ? 16.823 -34.782 -26.602 1.00 53.06 175 ASP A N 1
ATOM 1401 C CA . ASP A 1 175 ? 16.212 -35.953 -27.260 1.00 53.06 175 ASP A CA 1
ATOM 1402 C C . ASP A 1 175 ? 16.788 -36.261 -28.659 1.00 53.06 175 ASP A C 1
ATOM 1404 O O . ASP A 1 175 ? 16.332 -37.179 -29.346 1.00 53.06 175 ASP A O 1
ATOM 1408 N N . LEU A 1 176 ? 17.804 -35.517 -29.108 1.00 54.91 176 LEU A N 1
ATOM 1409 C CA . LEU A 1 176 ? 18.518 -35.811 -30.350 1.00 54.91 176 LEU A CA 1
ATOM 1410 C C . LEU A 1 176 ? 19.688 -36.772 -30.076 1.00 54.91 176 LEU A C 1
ATOM 1412 O O . LEU A 1 176 ? 20.422 -36.582 -29.103 1.00 54.91 176 LEU A O 1
ATOM 1416 N N . PRO A 1 177 ? 19.910 -37.794 -30.927 1.00 61.56 177 PRO A N 1
ATOM 1417 C CA . PRO A 1 177 ? 21.028 -38.716 -30.766 1.00 61.56 177 PRO A CA 1
ATOM 1418 C C . PRO A 1 177 ? 22.357 -37.948 -30.699 1.00 61.56 177 PRO A C 1
ATOM 1420 O O . PRO A 1 177 ? 22.583 -36.988 -31.437 1.00 61.56 177 PRO A O 1
ATOM 1423 N N . TRP A 1 178 ? 23.235 -38.393 -29.797 1.00 58.44 178 TRP A N 1
ATOM 1424 C CA . TRP A 1 178 ? 24.493 -37.761 -29.361 1.00 58.44 178 TRP A CA 1
ATOM 1425 C C . TRP A 1 178 ? 25.454 -37.288 -30.476 1.00 58.44 178 TRP A C 1
ATOM 1427 O O . TRP A 1 178 ? 26.377 -36.520 -30.204 1.00 58.44 178 TRP A O 1
ATOM 1437 N N . GLU A 1 179 ? 25.243 -37.704 -31.724 1.00 57.41 179 GLU A N 1
ATOM 1438 C CA . GLU A 1 179 ? 26.025 -37.311 -32.900 1.00 57.41 179 GLU A CA 1
ATOM 1439 C C . GLU A 1 179 ? 25.760 -35.862 -33.358 1.00 57.41 179 GLU A C 1
ATOM 1441 O O . GLU A 1 179 ? 26.644 -35.246 -33.951 1.00 57.41 179 GLU A O 1
ATOM 1446 N N . VAL A 1 180 ? 24.601 -35.266 -33.035 1.00 57.94 180 VAL A N 1
ATOM 1447 C CA . VAL A 1 180 ? 24.229 -33.902 -33.489 1.00 57.94 180 VAL A CA 1
ATOM 1448 C C . VAL A 1 180 ? 24.535 -32.806 -32.449 1.00 57.94 180 VAL A C 1
ATOM 1450 O O . VAL A 1 180 ? 24.555 -31.618 -32.767 1.00 57.94 180 VAL A O 1
ATOM 1453 N N . ALA A 1 181 ? 24.830 -33.177 -31.199 1.00 51.03 181 ALA A N 1
ATOM 1454 C CA . ALA A 1 181 ? 24.964 -32.243 -30.072 1.00 51.03 181 ALA A CA 1
ATOM 1455 C C . ALA A 1 181 ? 26.320 -31.501 -29.994 1.00 51.03 181 ALA A C 1
ATOM 1457 O O . ALA A 1 181 ? 26.505 -30.629 -29.145 1.00 51.03 181 ALA A O 1
ATOM 1458 N N . ARG A 1 182 ? 27.287 -31.811 -30.870 1.00 47.34 182 ARG A N 1
ATOM 1459 C CA . ARG A 1 182 ? 28.660 -31.267 -30.794 1.00 47.34 182 ARG A CA 1
ATOM 1460 C C . ARG A 1 182 ? 28.864 -29.867 -31.382 1.00 47.34 182 ARG A C 1
ATOM 1462 O O . ARG A 1 182 ? 29.991 -29.383 -31.357 1.00 47.34 182 ARG A O 1
ATOM 1469 N N . MET A 1 183 ? 27.825 -29.211 -31.898 1.00 48.69 183 MET A N 1
ATOM 1470 C CA . MET A 1 183 ? 28.005 -28.005 -32.720 1.00 48.69 183 MET A CA 1
ATOM 1471 C C . MET A 1 183 ? 27.597 -26.671 -32.063 1.00 48.69 183 MET A C 1
ATOM 1473 O O . MET A 1 183 ? 27.809 -25.633 -32.683 1.00 48.69 183 MET A O 1
ATOM 1477 N N . CYS A 1 184 ? 27.025 -26.645 -30.849 1.00 43.84 184 CYS A N 1
ATOM 1478 C CA . CYS A 1 184 ? 26.462 -25.396 -30.291 1.00 43.84 184 CYS A CA 1
ATOM 1479 C C . CYS A 1 184 ? 26.762 -25.099 -28.808 1.00 43.84 184 CYS A C 1
ATOM 1481 O O . CYS A 1 184 ? 26.042 -24.316 -28.198 1.00 43.84 184 CYS A O 1
ATOM 1483 N N . CYS A 1 185 ? 27.834 -25.652 -28.234 1.00 41.72 185 CYS A N 1
ATOM 1484 C CA . CYS A 1 185 ? 28.382 -25.159 -26.962 1.00 41.72 185 CYS A CA 1
ATOM 1485 C C . CYS A 1 185 ? 29.782 -24.566 -27.182 1.00 41.72 185 CYS A C 1
ATOM 1487 O O . CYS A 1 185 ? 30.786 -25.208 -26.881 1.00 41.72 185 CYS A O 1
ATOM 1489 N N . CYS A 1 186 ? 29.819 -23.345 -27.717 1.00 37.47 186 CYS A N 1
ATOM 1490 C CA . CYS A 1 186 ? 30.878 -22.356 -27.510 1.00 37.47 186 CYS A CA 1
ATOM 1491 C C . CYS A 1 186 ? 30.212 -21.025 -27.164 1.00 37.47 186 CYS A C 1
ATOM 1493 O O . CYS A 1 186 ? 29.191 -20.710 -27.816 1.00 37.47 186 CYS A O 1
#

pLDDT: mean 76.97, std 16.36, range [37.47, 95.5]